Protein AF-A0A8T9CMQ3-F1 (afdb_monomer)

Organism: Escherichia coli (NCBI:txid562)

Nearest PDB structures (foldseek):
  9cpb-assembly1_5O  TM=1.279E-01  e=3.494E+00  Bos taurus
  9cpc-assembly1_3E  TM=1.367E-01  e=7.901E+00  Sus scrofa

Structure (mmCIF, N/CA/C/O backbone):
data_AF-A0A8T9CMQ3-F1
#
_entry.id   AF-A0A8T9CMQ3-F1
#
loop_
_atom_site.group_PDB
_atom_site.id
_atom_site.type_symbol
_atom_site.label_atom_id
_atom_site.label_alt_id
_atom_site.label_comp_id
_atom_site.label_asym_id
_atom_site.label_entity_id
_atom_site.label_seq_id
_atom_site.pdbx_PDB_ins_code
_atom_site.Cartn_x
_atom_site.Cartn_y
_atom_site.Cartn_z
_atom_site.occupancy
_atom_site.B_iso_or_equiv
_atom_site.auth_seq_id
_atom_site.auth_comp_id
_atom_site.auth_asym_id
_atom_site.auth_atom_id
_atom_site.pdbx_PDB_model_num
ATOM 1 N N . LEU A 1 1 ? -28.751 -26.573 7.734 1.00 45.16 1 LEU A N 1
ATOM 2 C CA . LEU A 1 1 ? -27.342 -26.148 7.646 1.00 45.16 1 LEU A CA 1
ATOM 3 C C . LEU A 1 1 ? -26.584 -27.188 8.441 1.00 45.16 1 LEU A C 1
ATOM 5 O O . LEU A 1 1 ? -26.917 -27.358 9.604 1.00 45.16 1 LEU A O 1
ATOM 9 N N . ASN A 1 2 ? -25.754 -28.003 7.790 1.00 47.06 2 ASN A N 1
ATOM 10 C CA . ASN A 1 2 ? -24.896 -28.927 8.529 1.00 47.06 2 ASN A CA 1
ATOM 11 C C . ASN A 1 2 ? -23.973 -28.067 9.397 1.00 47.06 2 ASN A C 1
ATOM 13 O O . ASN A 1 2 ? -23.442 -27.086 8.879 1.00 47.06 2 ASN A O 1
ATOM 17 N N . ASP A 1 3 ? -23.838 -28.394 10.682 1.00 59.16 3 ASP A N 1
ATOM 18 C CA . ASP A 1 3 ? -22.875 -27.752 11.578 1.00 59.16 3 ASP A CA 1
ATOM 19 C C . ASP A 1 3 ? -21.465 -28.068 11.065 1.00 59.16 3 ASP A C 1
ATOM 21 O O . ASP A 1 3 ? -20.862 -29.084 11.411 1.00 59.16 3 ASP A O 1
ATOM 25 N N . GLU A 1 4 ? -20.965 -27.239 10.151 1.00 68.62 4 GLU A N 1
ATOM 26 C CA . GLU A 1 4 ? -19.575 -27.278 9.723 1.00 68.62 4 GLU A CA 1
ATOM 27 C C . GLU A 1 4 ? -18.721 -26.805 10.899 1.00 68.62 4 GLU A C 1
ATOM 29 O O . GLU A 1 4 ? -18.626 -25.616 11.198 1.00 68.62 4 GLU A O 1
ATOM 34 N N . VAL A 1 5 ? -18.136 -27.767 11.610 1.00 78.12 5 VAL A N 1
ATOM 35 C CA . VAL A 1 5 ? -17.186 -27.507 12.689 1.00 78.12 5 VAL A CA 1
ATOM 36 C C . VAL A 1 5 ? -15.824 -27.214 12.065 1.00 78.12 5 VAL A C 1
ATOM 38 O O . VAL A 1 5 ? -15.267 -28.045 11.345 1.00 78.12 5 VAL A O 1
ATOM 41 N N . LEU A 1 6 ? -15.290 -26.021 12.330 1.00 77.12 6 LEU A N 1
ATOM 42 C CA . LEU A 1 6 ? -13.923 -25.650 11.979 1.00 77.12 6 LEU A CA 1
ATOM 43 C C . LEU A 1 6 ? -12.995 -25.990 13.150 1.00 77.12 6 LEU A C 1
ATOM 45 O O . LEU A 1 6 ? -12.967 -25.277 14.151 1.00 77.12 6 LEU A O 1
ATOM 49 N N . ASP A 1 7 ? -12.197 -27.044 12.996 1.00 81.38 7 ASP A N 1
ATOM 50 C CA . ASP A 1 7 ? -11.158 -27.391 13.965 1.00 81.38 7 ASP A CA 1
ATOM 51 C C . ASP A 1 7 ? -9.878 -26.591 13.690 1.00 81.38 7 ASP A C 1
ATOM 53 O O . ASP A 1 7 ? -9.191 -26.795 12.683 1.00 81.38 7 ASP A O 1
ATOM 57 N N . VAL A 1 8 ? -9.535 -25.682 14.606 1.00 78.94 8 VAL A N 1
ATOM 58 C CA . VAL A 1 8 ? -8.307 -24.876 14.542 1.00 78.94 8 VAL A CA 1
ATOM 59 C C . VAL A 1 8 ? -7.288 -25.408 15.544 1.00 78.94 8 VAL A C 1
ATOM 61 O O . VAL A 1 8 ? -7.521 -25.406 16.750 1.00 78.94 8 VAL A O 1
ATOM 64 N N . TRP A 1 9 ? -6.124 -25.823 15.045 1.00 82.31 9 TRP A N 1
ATOM 65 C CA . TRP A 1 9 ? -5.004 -26.280 15.868 1.00 82.31 9 TRP A CA 1
ATOM 66 C C . TRP A 1 9 ? -3.967 -25.166 16.001 1.00 82.31 9 TRP A C 1
ATOM 68 O O . TRP A 1 9 ? -3.427 -24.694 14.999 1.00 82.31 9 TRP A O 1
ATOM 78 N N . LEU A 1 10 ? -3.667 -24.767 17.237 1.00 80.81 10 LEU A N 1
ATOM 79 C CA . LEU A 1 10 ? -2.631 -23.784 17.553 1.00 80.81 10 LEU A CA 1
ATOM 80 C C . LEU A 1 10 ? -1.417 -24.497 18.150 1.00 80.81 10 LEU A C 1
ATOM 82 O O . LEU A 1 10 ? -1.551 -25.328 19.046 1.00 80.81 10 LEU A O 1
ATOM 86 N N . THR A 1 11 ? -0.224 -24.180 17.650 1.00 81.62 11 THR A N 1
ATOM 87 C CA . THR A 1 11 ? 1.033 -24.797 18.094 1.00 81.62 11 THR A CA 1
ATOM 88 C C . THR A 1 11 ? 2.124 -23.748 18.236 1.00 81.62 11 THR A C 1
ATOM 90 O O . THR A 1 11 ? 2.231 -22.860 17.390 1.00 81.62 11 THR A O 1
ATOM 93 N N . GLU A 1 12 ? 2.982 -23.890 19.242 1.00 84.94 12 GLU A N 1
ATOM 94 C CA . GLU A 1 12 ? 4.173 -23.055 19.403 1.00 84.94 12 GLU A CA 1
ATOM 95 C C . GLU A 1 12 ? 5.380 -23.712 18.724 1.00 84.94 12 GLU A C 1
ATOM 97 O O . GLU A 1 12 ? 5.586 -24.920 18.828 1.00 84.94 12 GLU A O 1
ATOM 102 N N . SER A 1 13 ? 6.178 -22.921 18.003 1.00 75.94 13 SER A N 1
ATOM 103 C CA . SER A 1 13 ? 7.376 -23.413 17.310 1.00 75.94 13 SER A CA 1
ATOM 104 C C . SER A 1 13 ? 8.572 -23.628 18.239 1.00 75.94 13 SER A C 1
ATOM 106 O O . SER A 1 13 ? 9.518 -24.319 17.864 1.00 75.94 13 SER A O 1
ATOM 108 N N . GLU A 1 14 ? 8.557 -23.016 19.424 1.00 77.88 14 GLU A N 1
ATOM 109 C CA . GLU A 1 14 ? 9.655 -23.082 20.388 1.00 77.88 14 GLU A CA 1
ATOM 110 C C . GLU A 1 14 ? 9.500 -24.290 21.334 1.00 77.88 14 GLU A C 1
ATOM 112 O O . GLU A 1 14 ? 8.412 -24.522 21.874 1.00 77.88 14 GLU A O 1
ATOM 117 N N . PRO A 1 15 ? 10.571 -25.074 21.571 1.00 73.06 15 PRO A N 1
ATOM 118 C CA . PRO A 1 15 ? 10.530 -26.190 22.509 1.00 73.06 15 PRO A CA 1
ATOM 119 C C . PRO A 1 15 ? 10.224 -25.717 23.936 1.00 73.06 15 PRO A C 1
ATOM 121 O O . PRO A 1 15 ? 10.911 -24.849 24.466 1.00 73.06 15 PRO A O 1
ATOM 124 N N . GLY A 1 16 ? 9.247 -26.351 24.589 1.00 74.00 16 GLY A N 1
ATOM 125 C CA . GLY A 1 16 ? 8.946 -26.124 26.008 1.00 74.00 16 GLY A CA 1
ATOM 126 C C . GLY A 1 16 ? 7.804 -25.151 26.298 1.00 74.00 16 GLY A C 1
ATOM 127 O O . GLY A 1 16 ? 7.464 -25.002 27.466 1.00 74.00 16 GLY A O 1
ATOM 128 N N . GLY A 1 17 ? 7.181 -24.561 25.274 1.00 74.38 17 GLY A N 1
ATOM 129 C CA . GLY A 1 17 ? 6.038 -23.668 25.443 1.00 74.38 17 GLY A CA 1
ATOM 130 C C . GLY A 1 17 ? 6.454 -22.330 26.057 1.00 74.38 17 GLY A C 1
ATOM 131 O O . GLY A 1 17 ? 6.601 -22.195 27.268 1.00 74.38 17 GLY A O 1
ATOM 132 N N . CYS A 1 18 ? 6.622 -21.308 25.227 1.00 82.44 18 CYS A N 1
ATOM 133 C CA . CYS A 1 18 ? 6.914 -19.946 25.667 1.00 82.44 18 CYS A CA 1
ATOM 134 C C . CYS A 1 18 ? 5.686 -19.240 26.274 1.00 82.44 18 CYS A C 1
ATOM 136 O O . CYS A 1 18 ? 5.788 -18.078 26.669 1.00 82.44 18 CYS A O 1
ATOM 138 N N . GLY A 1 19 ? 4.529 -19.914 26.330 1.00 87.19 19 GLY A N 1
ATOM 139 C CA . GLY A 1 19 ? 3.277 -19.368 26.856 1.00 87.19 19 GLY A CA 1
ATOM 140 C C . GLY A 1 19 ? 2.628 -18.358 25.909 1.00 87.19 19 GLY A C 1
ATOM 141 O O . GLY A 1 19 ? 1.846 -17.514 26.345 1.00 87.19 19 GLY A O 1
ATOM 142 N N . ILE A 1 20 ? 2.961 -18.415 24.617 1.00 88.56 20 ILE A N 1
ATOM 143 C CA . ILE A 1 20 ? 2.410 -17.524 23.591 1.00 88.56 20 ILE A CA 1
ATOM 144 C C . ILE A 1 20 ? 0.918 -17.802 23.411 1.00 88.56 20 ILE A C 1
ATOM 146 O O . ILE A 1 20 ? 0.138 -16.857 23.333 1.00 88.56 20 ILE A O 1
ATOM 150 N N . ILE A 1 21 ? 0.516 -19.076 23.391 1.00 88.75 21 ILE A N 1
ATOM 151 C CA . ILE A 1 21 ? -0.890 -19.475 23.265 1.00 88.75 21 ILE A CA 1
ATOM 152 C C . ILE A 1 21 ? -1.682 -19.017 24.491 1.00 88.75 21 ILE A C 1
ATOM 154 O O . ILE A 1 21 ? -2.722 -18.391 24.329 1.00 88.75 21 ILE A O 1
ATOM 158 N N . THR A 1 22 ? -1.169 -19.237 25.706 1.00 88.50 22 THR A N 1
ATOM 159 C CA . THR A 1 22 ? -1.827 -18.770 26.941 1.00 88.50 22 THR A CA 1
ATOM 160 C C . THR A 1 22 ? -1.978 -17.252 26.952 1.00 88.50 22 THR A C 1
ATOM 162 O O . THR A 1 22 ? -3.036 -16.724 27.269 1.00 88.50 22 THR A O 1
ATOM 165 N N . ARG A 1 23 ? -0.947 -16.519 26.521 1.00 89.69 23 ARG A N 1
ATOM 166 C CA . ARG A 1 23 ? -1.037 -15.061 26.415 1.00 89.69 23 ARG A CA 1
ATOM 167 C C . ARG A 1 23 ? -2.035 -14.613 25.345 1.00 89.69 23 ARG A C 1
ATOM 169 O O . ARG A 1 23 ? -2.689 -13.592 25.522 1.00 89.69 23 ARG A O 1
ATOM 176 N N . MET A 1 24 ? -2.135 -15.338 24.232 1.00 89.31 24 MET A N 1
ATOM 177 C CA . MET A 1 24 ? -3.144 -15.0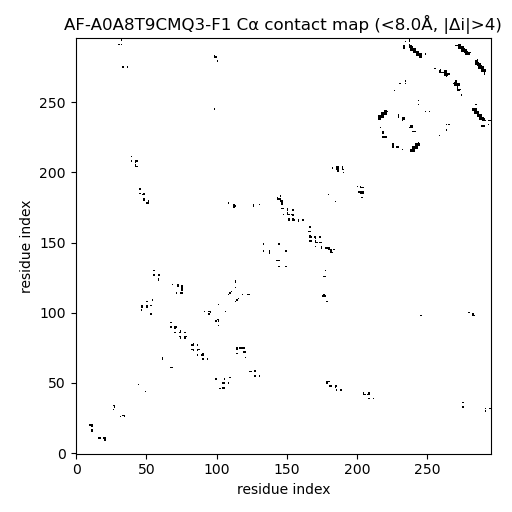80 23.203 1.00 89.31 24 MET A CA 1
ATOM 178 C C . MET A 1 24 ? -4.556 -15.306 23.753 1.00 89.31 24 MET A C 1
ATOM 180 O O . MET A 1 24 ? -5.428 -14.481 23.500 1.00 89.31 24 MET A O 1
ATOM 184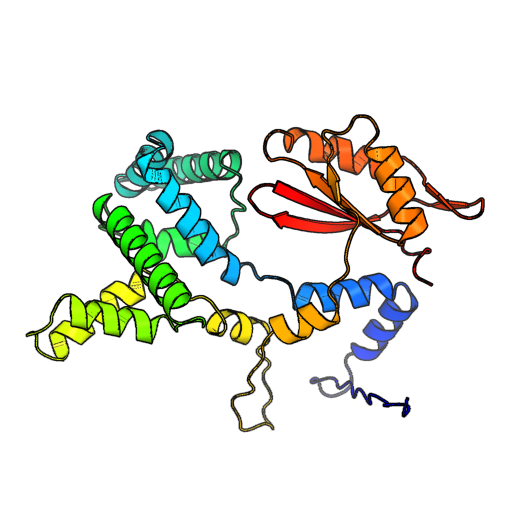 N N . GLU A 1 25 ? -4.766 -16.380 24.513 1.00 90.25 25 GLU A N 1
ATOM 185 C CA . GLU A 1 25 ? -6.025 -16.683 25.200 1.00 90.25 25 GLU A CA 1
ATOM 186 C C . GLU A 1 25 ? -6.413 -15.559 26.171 1.00 90.25 25 GLU A C 1
ATOM 188 O O . GLU A 1 25 ? -7.526 -15.042 26.084 1.00 90.25 25 GLU A O 1
ATOM 193 N N . ASP A 1 26 ? -5.481 -15.099 27.012 1.00 92.62 26 ASP A N 1
ATOM 194 C CA . ASP A 1 26 ? -5.717 -13.982 27.935 1.00 92.62 26 ASP A CA 1
ATOM 195 C C . ASP A 1 26 ? -6.139 -12.703 27.194 1.00 92.62 26 ASP A C 1
ATOM 197 O O . ASP A 1 26 ? -7.091 -12.031 27.591 1.00 92.62 26 ASP A O 1
ATOM 201 N N . VAL A 1 27 ? -5.447 -12.363 26.099 1.00 90.94 27 VAL A N 1
ATOM 202 C CA . VAL A 1 27 ? -5.764 -11.175 25.288 1.00 90.94 27 VAL A CA 1
ATOM 203 C C . VAL A 1 27 ? -7.121 -11.329 24.599 1.00 90.94 27 VAL A C 1
ATOM 205 O O . VAL A 1 27 ? -7.894 -10.374 24.556 1.00 90.94 27 VAL A O 1
ATOM 208 N N . PHE A 1 28 ? -7.441 -12.523 24.098 1.00 89.81 28 PHE A N 1
ATOM 209 C CA . PHE A 1 28 ? -8.726 -12.795 23.461 1.00 89.81 28 PHE A CA 1
ATOM 210 C C . PHE A 1 28 ? -9.889 -12.718 24.453 1.00 89.81 28 PHE A C 1
ATOM 212 O O . PHE A 1 28 ? -10.931 -12.161 24.123 1.00 89.81 28 PHE A O 1
ATOM 219 N N . HIS A 1 29 ? -9.717 -13.222 25.677 1.00 89.69 29 HIS A N 1
ATOM 220 C CA . HIS A 1 29 ? -10.735 -13.105 26.720 1.00 89.69 29 HIS A CA 1
ATOM 221 C C . HIS A 1 29 ? -10.942 -11.668 27.203 1.00 89.69 29 HIS A C 1
ATOM 223 O O . HIS A 1 29 ? -12.056 -11.316 27.586 1.00 89.69 29 HIS A O 1
ATOM 229 N N . GLN A 1 30 ? -9.892 -10.844 27.195 1.00 90.25 30 GLN A N 1
ATOM 230 C CA . GLN A 1 30 ? -9.987 -9.433 27.571 1.00 90.25 30 GLN A CA 1
ATOM 231 C C . GLN A 1 30 ? -10.684 -8.589 26.498 1.00 90.25 30 GLN A C 1
ATOM 233 O O . GLN A 1 30 ? -11.491 -7.728 26.837 1.00 90.25 30 GLN A O 1
ATOM 238 N N . ASP A 1 31 ? -10.359 -8.811 25.222 1.00 87.75 31 ASP A N 1
ATOM 239 C CA . ASP A 1 31 ? -10.865 -8.013 24.102 1.00 87.75 31 ASP A CA 1
ATOM 240 C C . ASP A 1 31 ? -10.859 -8.820 22.789 1.00 87.75 31 ASP A C 1
ATOM 242 O O . ASP A 1 31 ? -9.934 -8.706 21.969 1.00 87.75 31 ASP A O 1
ATOM 246 N N . PRO A 1 32 ? -11.894 -9.645 22.554 1.00 86.19 32 PRO A N 1
ATOM 247 C CA . PRO A 1 32 ? -11.952 -10.501 21.373 1.00 86.19 32 PRO A CA 1
ATOM 248 C C . PRO A 1 32 ? -12.059 -9.677 20.085 1.00 86.19 32 PRO A C 1
ATOM 250 O O . PRO A 1 32 ? -11.493 -10.056 19.059 1.00 86.19 32 PRO A O 1
ATOM 253 N N . VAL A 1 33 ? -12.725 -8.518 20.139 1.00 84.12 33 VAL A N 1
ATOM 254 C CA . VAL A 1 33 ? -12.904 -7.613 18.996 1.00 84.12 33 VAL A CA 1
ATOM 255 C C . VAL A 1 33 ? -11.556 -7.101 18.498 1.00 84.12 33 VAL A C 1
ATOM 257 O O . VAL A 1 33 ? -11.299 -7.132 17.297 1.00 84.12 33 VAL A O 1
ATOM 260 N N . SER A 1 34 ? -10.658 -6.689 19.396 1.00 84.75 34 SER A N 1
ATOM 261 C CA . SER A 1 34 ? -9.316 -6.230 19.018 1.00 84.75 34 SER A CA 1
ATOM 262 C C . SER A 1 34 ? -8.490 -7.332 18.348 1.00 84.75 34 SER A C 1
ATOM 264 O O . SER A 1 34 ? -7.860 -7.097 17.313 1.00 84.75 34 SER A O 1
ATOM 266 N N . VAL A 1 35 ? -8.552 -8.564 18.868 1.00 86.81 35 VAL A N 1
ATOM 267 C CA . VAL A 1 35 ? -7.869 -9.716 18.257 1.00 86.81 35 VAL A CA 1
ATOM 268 C C . VAL A 1 35 ? -8.431 -10.020 16.866 1.00 86.81 35 VAL A C 1
ATOM 270 O O . VAL A 1 35 ? -7.665 -10.196 15.917 1.00 86.81 35 VAL A O 1
ATOM 273 N N . LEU A 1 36 ? -9.755 -10.037 16.708 1.00 85.06 36 LEU A N 1
ATOM 274 C CA . LEU A 1 36 ? -10.397 -10.246 15.408 1.00 85.06 36 LEU A CA 1
ATOM 275 C C . LEU A 1 36 ? -10.047 -9.124 14.425 1.00 85.06 36 LEU A C 1
ATOM 277 O O . LEU A 1 36 ? -9.667 -9.400 13.289 1.00 85.06 36 LEU A O 1
ATOM 281 N N . ASN A 1 37 ? -10.067 -7.869 14.872 1.00 83.19 37 ASN A N 1
ATOM 282 C CA . ASN A 1 37 ? -9.645 -6.718 14.079 1.00 83.19 37 ASN A CA 1
ATOM 283 C C . ASN A 1 37 ? -8.178 -6.823 13.628 1.00 83.19 37 ASN A C 1
ATOM 285 O O . ASN A 1 37 ? -7.839 -6.400 12.521 1.00 83.19 37 ASN A O 1
ATOM 289 N N . LEU A 1 38 ? -7.295 -7.402 14.444 1.00 86.12 38 LEU A N 1
ATOM 290 C CA . LEU A 1 38 ? -5.906 -7.658 14.060 1.00 86.12 38 LEU A CA 1
ATOM 291 C C . LEU A 1 38 ? -5.806 -8.717 12.950 1.00 86.12 38 LEU A C 1
ATOM 293 O O . LEU A 1 38 ? -5.082 -8.518 11.967 1.00 86.12 38 LEU A O 1
ATOM 297 N N . PHE A 1 39 ? -6.555 -9.818 13.066 1.00 83.62 39 PHE A N 1
ATOM 298 C CA . PHE A 1 39 ? -6.643 -10.818 11.997 1.00 83.62 39 PHE A CA 1
ATOM 299 C C . PHE A 1 39 ? -7.171 -10.197 10.705 1.00 83.62 39 PHE A C 1
ATOM 301 O O . PHE A 1 39 ? -6.582 -10.376 9.642 1.00 83.62 39 PHE A O 1
ATOM 308 N N . MET A 1 40 ? -8.214 -9.382 10.813 1.00 83.81 40 MET A N 1
ATOM 309 C CA . MET A 1 40 ? -8.812 -8.660 9.699 1.00 83.81 40 MET A CA 1
ATOM 310 C C . MET A 1 40 ? -7.832 -7.773 8.945 1.00 83.81 40 MET A C 1
ATOM 312 O O . MET A 1 40 ? -7.719 -7.855 7.720 1.00 83.81 40 MET A O 1
ATOM 316 N N . ARG A 1 41 ? -7.055 -6.974 9.675 1.00 81.19 41 ARG A N 1
ATOM 317 C CA . ARG A 1 41 ? -6.008 -6.124 9.092 1.00 81.19 41 ARG A CA 1
ATOM 318 C C . ARG A 1 41 ? -4.922 -6.909 8.389 1.00 81.19 41 ARG A C 1
ATOM 320 O O . ARG A 1 41 ? -4.354 -6.416 7.422 1.00 81.19 41 ARG A O 1
ATOM 327 N N . SER A 1 42 ? -4.645 -8.128 8.840 1.00 82.94 42 SER A N 1
ATOM 328 C CA . SER A 1 42 ? -3.638 -8.982 8.206 1.00 82.94 42 SER A CA 1
ATOM 329 C C . SER A 1 42 ? -4.021 -9.360 6.765 1.00 82.94 42 SER A C 1
ATOM 331 O O . SER A 1 42 ? -3.150 -9.722 5.975 1.00 82.94 42 SER A O 1
ATOM 333 N N . PHE A 1 43 ? -5.302 -9.226 6.398 1.00 85.19 43 PHE A N 1
ATOM 334 C CA . PHE A 1 43 ? -5.813 -9.423 5.036 1.00 85.19 43 PHE A CA 1
ATOM 335 C C . PHE A 1 43 ? -6.099 -8.114 4.281 1.00 85.19 43 PHE A C 1
ATOM 337 O O . PHE A 1 43 ? -6.500 -8.153 3.109 1.00 85.19 43 PHE A O 1
ATOM 344 N N . ALA A 1 44 ? -5.885 -6.960 4.917 1.00 82.19 44 ALA A N 1
ATOM 345 C CA . ALA A 1 44 ? -6.024 -5.656 4.282 1.00 82.19 44 ALA A CA 1
ATOM 346 C C . ALA A 1 44 ? -4.923 -5.416 3.233 1.00 82.19 44 ALA A C 1
ATOM 348 O O . ALA A 1 44 ? -3.978 -6.196 3.084 1.00 82.19 44 ALA A O 1
ATOM 349 N N . VAL A 1 45 ? -5.073 -4.338 2.461 1.00 85.19 45 VAL A N 1
ATOM 350 C CA . VAL A 1 45 ? -4.080 -3.935 1.459 1.00 85.19 45 VAL A CA 1
ATOM 351 C C . VAL A 1 45 ? -2.773 -3.585 2.168 1.00 85.19 45 VAL A C 1
ATOM 353 O O . VAL A 1 45 ? -2.748 -2.731 3.048 1.00 85.19 45 VAL A O 1
ATOM 356 N N . SER A 1 46 ? -1.676 -4.230 1.779 1.00 85.19 46 SER A N 1
ATOM 357 C CA . SER A 1 46 ? -0.366 -3.946 2.365 1.00 85.19 46 SER A CA 1
ATOM 358 C C . SER A 1 46 ? 0.289 -2.691 1.778 1.00 85.19 46 SER A C 1
ATOM 360 O O . SER A 1 46 ? 0.038 -2.306 0.632 1.00 85.19 46 SER A O 1
ATOM 362 N N . ASP A 1 47 ? 1.243 -2.117 2.519 1.00 84.44 47 ASP A N 1
ATOM 363 C CA . ASP A 1 47 ? 2.093 -1.018 2.039 1.00 84.44 47 ASP A CA 1
ATOM 364 C C . ASP A 1 47 ? 2.735 -1.320 0.680 1.00 84.44 47 ASP A C 1
ATOM 366 O O . ASP A 1 47 ? 2.850 -0.428 -0.157 1.00 84.44 47 ASP A O 1
ATOM 370 N N . TYR A 1 48 ? 3.155 -2.569 0.446 1.00 88.69 48 TYR A N 1
ATOM 371 C CA . TYR A 1 48 ? 3.801 -2.978 -0.801 1.00 88.69 48 TYR A CA 1
ATOM 372 C C . TYR A 1 48 ? 2.847 -2.993 -1.993 1.00 88.69 48 TYR A C 1
ATOM 374 O O . TYR A 1 48 ? 3.279 -2.713 -3.111 1.00 88.69 48 TYR A O 1
ATOM 382 N N . GLU A 1 49 ? 1.569 -3.298 -1.776 1.00 88.75 49 GLU A N 1
ATOM 383 C CA . GLU A 1 49 ? 0.554 -3.241 -2.830 1.00 88.75 49 GLU A CA 1
ATOM 384 C C . GLU A 1 49 ? 0.264 -1.797 -3.238 1.00 88.75 49 GLU A C 1
ATOM 386 O O . GLU A 1 49 ? 0.147 -1.509 -4.428 1.00 88.75 49 GLU A O 1
ATOM 391 N N . GLN A 1 50 ? 0.270 -0.872 -2.273 1.00 87.12 50 GLN A N 1
ATOM 392 C CA . GLN A 1 50 ? 0.030 0.549 -2.533 1.00 87.12 50 GLN A CA 1
ATOM 393 C C . GLN A 1 50 ? 1.173 1.252 -3.267 1.00 87.12 50 GLN A C 1
ATOM 395 O O . GLN A 1 50 ? 0.982 2.350 -3.788 1.00 87.12 50 GLN A O 1
ATOM 400 N N . ILE A 1 51 ? 2.369 0.662 -3.343 1.00 91.38 51 ILE A N 1
ATOM 401 C CA . ILE A 1 51 ? 3.507 1.290 -4.032 1.00 91.38 51 ILE A CA 1
ATOM 402 C C . ILE A 1 51 ? 3.212 1.511 -5.519 1.00 91.38 51 ILE A C 1
ATOM 404 O O . ILE A 1 51 ? 3.523 2.590 -6.017 1.00 91.38 51 ILE A O 1
ATOM 408 N N . ASP A 1 52 ? 2.617 0.539 -6.224 1.00 90.94 52 ASP A N 1
ATOM 409 C CA . ASP A 1 52 ? 2.288 0.703 -7.653 1.00 90.94 52 ASP A CA 1
ATOM 410 C C . ASP A 1 52 ? 1.310 1.861 -7.861 1.00 90.94 52 ASP A C 1
ATOM 412 O O . ASP A 1 52 ? 1.569 2.747 -8.676 1.00 90.94 52 ASP A O 1
ATOM 416 N N . TYR A 1 53 ? 0.236 1.893 -7.065 1.00 89.00 53 TYR A N 1
ATOM 417 C CA . TYR A 1 53 ? -0.762 2.957 -7.105 1.00 89.00 53 TYR A CA 1
ATOM 418 C C . TYR A 1 53 ? -0.134 4.333 -6.839 1.00 89.00 53 TYR A C 1
ATOM 420 O O . TYR A 1 53 ? -0.283 5.244 -7.650 1.00 89.00 53 TYR A O 1
ATOM 428 N N . ASN A 1 54 ? 0.652 4.469 -5.767 1.00 90.44 54 ASN A N 1
ATOM 429 C CA . ASN A 1 54 ? 1.307 5.731 -5.417 1.00 90.44 54 ASN A CA 1
ATOM 430 C C . ASN A 1 54 ? 2.309 6.189 -6.490 1.00 90.44 54 ASN A C 1
ATOM 432 O O . ASN A 1 54 ? 2.392 7.380 -6.792 1.00 90.44 54 ASN A O 1
ATOM 436 N N . LEU A 1 55 ? 3.081 5.265 -7.077 1.00 93.31 55 LEU A N 1
ATOM 437 C CA . LEU A 1 55 ? 3.996 5.584 -8.177 1.00 93.31 55 LEU A CA 1
ATOM 438 C C . LEU A 1 55 ? 3.224 6.051 -9.408 1.00 93.31 55 LEU A C 1
ATOM 440 O O . LEU A 1 55 ? 3.599 7.055 -10.011 1.00 93.31 55 LEU A O 1
ATOM 444 N N . PHE A 1 56 ? 2.152 5.347 -9.765 1.00 93.81 56 PHE A N 1
ATOM 445 C CA . PHE A 1 56 ? 1.300 5.702 -10.889 1.00 93.81 56 PHE A CA 1
ATOM 446 C C . PHE A 1 56 ? 0.656 7.078 -10.702 1.00 93.81 56 PHE A C 1
ATOM 448 O O . PHE A 1 56 ? 0.749 7.921 -11.593 1.00 93.81 56 PHE A O 1
ATOM 455 N N . GLU A 1 57 ? 0.061 7.339 -9.538 1.00 91.56 57 GLU A N 1
ATOM 456 C CA . GLU A 1 57 ? -0.571 8.617 -9.206 1.00 91.56 57 GLU A CA 1
ATOM 457 C C . GLU A 1 57 ? 0.448 9.767 -9.226 1.00 91.56 57 GLU A C 1
ATOM 459 O O . GLU A 1 57 ? 0.204 10.805 -9.844 1.00 91.56 57 GLU A O 1
ATOM 464 N N . MET A 1 58 ? 1.621 9.577 -8.610 1.00 93.88 58 MET A N 1
ATOM 465 C CA . MET A 1 58 ? 2.696 10.572 -8.610 1.00 93.88 58 MET A CA 1
ATOM 466 C C . MET A 1 58 ? 3.179 10.872 -10.033 1.00 93.88 58 MET A C 1
ATOM 468 O O . MET A 1 58 ? 3.267 12.039 -10.413 1.00 93.88 58 MET A O 1
ATOM 472 N N . LEU A 1 59 ? 3.476 9.837 -10.828 1.00 95.12 59 LEU A N 1
ATOM 473 C CA . LEU A 1 59 ? 3.956 9.996 -12.202 1.00 95.12 59 LEU A CA 1
ATOM 474 C C . LEU A 1 59 ? 2.894 10.639 -13.104 1.00 95.12 59 LEU A C 1
ATOM 476 O O . LEU A 1 59 ? 3.229 11.509 -13.902 1.00 95.12 59 LEU A O 1
ATOM 480 N N . SER A 1 60 ? 1.620 10.279 -12.941 1.00 94.00 60 SER A N 1
ATOM 481 C CA . SER A 1 60 ? 0.507 10.853 -13.714 1.00 94.00 60 SER A CA 1
ATOM 482 C C . SER A 1 60 ? 0.311 12.344 -13.440 1.00 94.00 60 SER A C 1
ATOM 484 O O .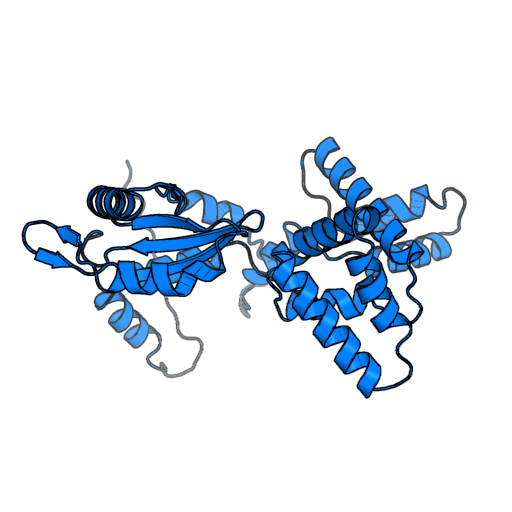 SER A 1 60 ? -0.084 13.094 -14.327 1.00 94.00 60 SER A O 1
ATOM 486 N N . ARG A 1 61 ? 0.625 12.804 -12.222 1.00 91.81 61 ARG A N 1
ATOM 487 C CA . ARG A 1 61 ? 0.560 14.225 -11.849 1.00 91.81 61 ARG A CA 1
ATOM 488 C C . ARG A 1 61 ? 1.763 15.037 -12.312 1.00 91.81 61 ARG A C 1
ATOM 490 O O . ARG A 1 61 ? 1.680 16.269 -12.303 1.00 91.81 61 ARG A O 1
ATOM 497 N N . LEU A 1 62 ? 2.863 14.394 -12.721 1.00 92.44 62 LEU A N 1
ATOM 498 C CA . LEU A 1 62 ? 4.073 15.112 -13.123 1.00 92.44 62 LEU A CA 1
ATOM 499 C C . LEU A 1 62 ? 3.801 16.070 -14.273 1.00 92.44 62 LEU A C 1
ATOM 501 O O . LEU A 1 62 ? 4.237 17.210 -14.192 1.00 92.44 62 LEU A O 1
ATOM 505 N N . SER A 1 63 ? 3.044 15.673 -15.300 1.00 87.12 63 SER A N 1
ATOM 506 C CA . SER A 1 63 ? 2.772 16.536 -16.461 1.00 87.12 63 SER A CA 1
ATOM 507 C C . SER A 1 63 ? 2.046 17.837 -16.105 1.00 87.12 63 SER A C 1
ATOM 509 O O . SER A 1 63 ? 2.200 18.828 -16.810 1.00 87.12 63 SER A O 1
ATOM 511 N N . SER A 1 64 ? 1.284 17.847 -15.010 1.00 89.25 64 SER A N 1
ATOM 512 C CA . SER A 1 64 ? 0.504 18.998 -14.540 1.00 89.25 64 SER A CA 1
ATOM 513 C C . SER A 1 64 ? 1.137 19.761 -13.370 1.00 89.25 64 SER A C 1
ATOM 515 O O . SER A 1 64 ? 0.593 20.780 -12.957 1.00 89.25 64 SER A O 1
ATOM 517 N N . SER A 1 65 ? 2.251 19.285 -12.804 1.00 92.69 65 SER A N 1
ATOM 518 C CA . SER A 1 65 ? 2.862 19.867 -11.600 1.00 92.69 65 SER A CA 1
ATOM 519 C C . SER A 1 65 ? 4.327 20.224 -11.839 1.00 92.69 65 SER A C 1
ATOM 521 O O . SER A 1 65 ? 5.214 19.383 -11.687 1.00 92.69 65 SER A O 1
ATOM 523 N N . SER A 1 66 ? 4.590 21.492 -12.175 1.00 93.31 66 SER A N 1
ATOM 524 C CA . SER A 1 66 ? 5.960 22.014 -12.299 1.00 93.31 66 SER A CA 1
ATOM 525 C C . SER A 1 66 ? 6.734 21.878 -10.987 1.00 93.31 66 SER A C 1
ATOM 527 O O . SER A 1 66 ? 7.881 21.448 -10.999 1.00 93.31 66 SER A O 1
ATOM 529 N N . GLU A 1 67 ? 6.078 22.130 -9.853 1.00 95.06 67 GLU A N 1
ATOM 530 C CA . GLU A 1 67 ? 6.669 22.001 -8.517 1.00 95.06 67 GLU A CA 1
ATOM 531 C C . GLU A 1 67 ? 7.191 20.577 -8.249 1.00 95.06 67 GLU A C 1
ATOM 533 O O . GLU A 1 67 ? 8.308 20.392 -7.766 1.00 95.06 67 GLU A O 1
ATOM 538 N N . LEU A 1 68 ? 6.423 19.544 -8.620 1.00 94.50 68 LEU A N 1
ATOM 539 C CA . LEU A 1 68 ? 6.852 18.156 -8.443 1.00 94.50 68 LEU A CA 1
ATOM 540 C C . LEU A 1 68 ? 7.997 17.784 -9.396 1.00 94.50 68 LEU A C 1
ATOM 542 O O . LEU A 1 68 ? 8.936 17.097 -8.986 1.00 94.50 68 LEU A O 1
ATOM 546 N N . GLN A 1 69 ? 7.958 18.264 -10.644 1.00 95.25 69 GLN A N 1
ATOM 547 C CA . GLN A 1 69 ? 9.060 18.082 -11.595 1.00 95.25 69 GLN A CA 1
ATOM 548 C C . GLN A 1 69 ? 10.358 18.720 -11.076 1.00 95.25 69 GLN A C 1
ATOM 550 O O . GLN A 1 69 ? 11.419 18.090 -11.110 1.00 95.25 69 GLN A O 1
ATOM 555 N N . GLU A 1 70 ? 10.278 19.949 -10.565 1.00 95.38 70 GLU A N 1
ATOM 556 C CA . GLU A 1 70 ? 11.401 20.674 -9.971 1.00 95.38 70 GLU A CA 1
ATOM 557 C C . GLU A 1 70 ? 11.958 19.937 -8.750 1.00 95.38 70 GLU A C 1
ATOM 559 O O . GLU A 1 70 ? 13.171 19.744 -8.658 1.00 95.38 70 GLU A O 1
ATOM 564 N N . ALA A 1 71 ? 11.095 19.430 -7.864 1.00 96.19 71 ALA A N 1
ATOM 565 C CA . ALA A 1 71 ? 11.513 18.673 -6.687 1.00 96.19 71 ALA A CA 1
ATOM 566 C C . ALA A 1 71 ? 12.270 17.378 -7.047 1.00 96.19 71 ALA A C 1
ATOM 568 O O . ALA A 1 71 ? 13.306 17.077 -6.443 1.00 96.19 71 ALA A O 1
ATOM 569 N N . LEU A 1 72 ? 11.807 16.621 -8.052 1.00 95.94 72 LEU A N 1
ATOM 570 C CA . LEU A 1 72 ? 12.527 15.434 -8.535 1.00 95.94 72 LEU A CA 1
ATOM 571 C C . LEU A 1 72 ? 13.866 15.812 -9.184 1.00 95.94 72 LEU A C 1
ATOM 573 O O . LEU A 1 72 ? 14.890 15.170 -8.925 1.00 95.94 72 LEU A O 1
ATOM 577 N N . ASN A 1 73 ? 13.884 16.868 -9.999 1.00 95.12 73 ASN A N 1
ATOM 578 C CA . ASN A 1 73 ? 15.099 17.339 -10.662 1.00 95.12 73 ASN A CA 1
ATOM 579 C C . ASN A 1 73 ? 16.139 17.864 -9.665 1.00 95.12 73 ASN A C 1
ATOM 581 O O . ASN A 1 73 ? 17.323 17.569 -9.825 1.00 95.12 73 ASN A O 1
ATOM 585 N N . ALA A 1 74 ? 15.716 18.535 -8.593 1.00 95.62 74 ALA A N 1
ATOM 586 C CA . ALA A 1 74 ? 16.602 18.982 -7.522 1.00 95.62 74 ALA A CA 1
ATOM 587 C C . ALA A 1 74 ? 17.346 17.808 -6.863 1.00 95.62 74 ALA A C 1
ATOM 589 O O . ALA A 1 74 ? 18.531 17.920 -6.553 1.00 95.62 74 ALA A O 1
ATOM 590 N N . ILE A 1 75 ? 16.693 16.650 -6.698 1.00 95.69 75 ILE A N 1
ATOM 591 C CA . ILE A 1 75 ? 17.356 15.444 -6.175 1.00 95.69 75 ILE A CA 1
ATOM 592 C C . ILE A 1 75 ? 18.344 14.869 -7.194 1.00 95.69 75 ILE A C 1
ATOM 594 O O . ILE A 1 75 ? 19.439 14.456 -6.808 1.00 95.69 75 ILE A O 1
ATOM 598 N N . ARG A 1 76 ? 17.981 14.842 -8.482 1.00 94.69 76 ARG A N 1
ATOM 599 C CA . ARG A 1 76 ? 18.842 14.331 -9.566 1.00 94.69 76 ARG A CA 1
ATOM 600 C C . ARG A 1 76 ? 20.103 15.167 -9.763 1.00 94.69 76 ARG A C 1
ATOM 602 O O . ARG A 1 76 ? 21.152 14.612 -10.073 1.00 94.69 76 ARG A O 1
ATOM 609 N N . GLN A 1 77 ? 19.992 16.480 -9.587 1.00 94.00 77 GLN A N 1
ATOM 610 C CA .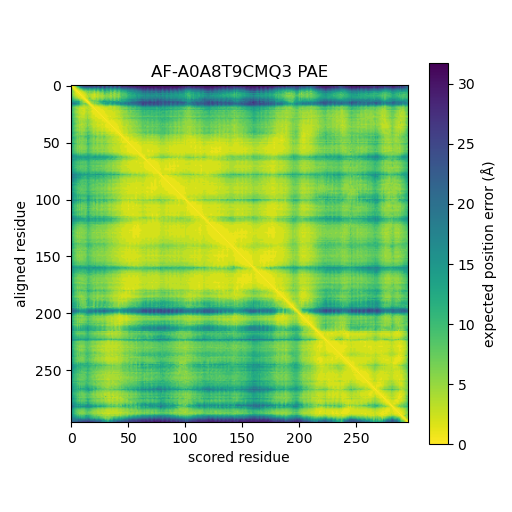 GLN A 1 77 ? 21.073 17.444 -9.802 1.00 94.00 77 GLN A CA 1
ATOM 611 C C . GLN A 1 77 ? 21.890 17.742 -8.537 1.00 94.00 77 GLN A C 1
ATOM 613 O O . GLN A 1 77 ? 22.916 18.415 -8.623 1.00 94.00 77 GLN A O 1
ATOM 618 N N . ALA A 1 78 ? 21.468 17.252 -7.367 1.00 94.12 78 ALA A N 1
ATOM 619 C CA . ALA A 1 78 ? 22.184 17.472 -6.117 1.00 94.12 78 ALA A CA 1
ATOM 620 C C . ALA A 1 78 ? 23.617 16.915 -6.188 1.00 94.12 78 ALA A C 1
ATOM 622 O O . ALA A 1 78 ? 23.824 15.708 -6.324 1.00 94.12 78 ALA A O 1
ATOM 623 N N . SER A 1 79 ? 24.607 17.795 -6.034 1.00 92.50 79 SER A N 1
ATOM 624 C CA . SER A 1 79 ? 26.034 17.456 -6.117 1.00 92.50 79 SER A CA 1
ATOM 625 C C . SER A 1 79 ? 26.695 17.270 -4.750 1.00 92.50 79 SER A C 1
ATOM 627 O O . SER A 1 79 ? 27.811 16.765 -4.663 1.00 92.50 79 SER A O 1
ATOM 629 N N . SER A 1 80 ? 26.002 17.630 -3.664 1.00 95.50 80 SER A N 1
ATOM 630 C CA . SER A 1 80 ? 26.473 17.434 -2.290 1.00 95.50 80 SER A CA 1
ATOM 631 C C . SER A 1 80 ? 25.455 16.709 -1.413 1.00 95.50 80 SER A C 1
ATOM 633 O O . SER A 1 80 ? 24.246 16.725 -1.659 1.00 95.50 80 SER A O 1
ATOM 635 N N . HIS A 1 81 ? 25.945 16.112 -0.324 1.00 93.44 81 HIS A N 1
ATOM 636 C CA . HIS A 1 81 ? 25.092 15.475 0.679 1.00 93.44 81 HIS A CA 1
ATOM 637 C C . HIS A 1 81 ? 24.078 16.459 1.290 1.00 93.44 81 HIS A C 1
ATOM 639 O O . HIS A 1 81 ? 22.916 16.105 1.491 1.00 93.44 81 HIS A O 1
ATOM 645 N N . LEU A 1 82 ? 24.491 17.708 1.542 1.00 96.00 82 LEU A N 1
ATOM 646 C CA . LEU A 1 82 ? 23.613 18.745 2.087 1.00 96.00 82 LEU A CA 1
ATOM 647 C C . LEU A 1 82 ? 22.470 19.078 1.118 1.00 96.00 82 LEU A C 1
ATOM 649 O O . LEU A 1 82 ? 21.308 19.036 1.521 1.00 96.00 82 LEU A O 1
ATOM 653 N N . GLN A 1 83 ? 22.789 19.322 -0.157 1.00 95.75 83 GLN A N 1
ATOM 654 C CA . GLN A 1 83 ? 21.786 19.583 -1.196 1.00 95.75 83 GLN A CA 1
ATOM 655 C C . GLN A 1 83 ? 20.822 18.407 -1.346 1.00 95.75 83 GLN A C 1
ATOM 657 O O . GLN A 1 83 ? 19.611 18.599 -1.392 1.00 95.75 83 GLN A O 1
ATOM 662 N N . ARG A 1 84 ? 21.337 17.171 -1.344 1.00 94.25 84 ARG A N 1
ATOM 663 C CA . ARG A 1 84 ? 20.502 15.973 -1.467 1.00 94.25 84 ARG A CA 1
ATOM 664 C C . ARG A 1 84 ? 19.570 15.800 -0.269 1.00 94.25 84 ARG A C 1
ATOM 666 O O . ARG A 1 84 ? 18.417 15.416 -0.445 1.00 94.25 84 ARG A O 1
ATOM 673 N N . ARG A 1 85 ? 20.033 16.107 0.948 1.00 96.00 85 ARG A N 1
ATOM 674 C CA . ARG A 1 85 ? 19.195 16.095 2.158 1.00 96.00 85 ARG A CA 1
ATOM 675 C C . ARG A 1 85 ? 18.093 17.156 2.089 1.00 96.00 85 ARG A C 1
ATOM 677 O O . ARG A 1 85 ? 16.954 16.846 2.426 1.00 96.00 85 ARG A O 1
ATOM 684 N N . GLN A 1 86 ? 18.415 18.369 1.643 1.00 96.94 86 GLN A N 1
ATOM 685 C CA . GLN A 1 86 ? 17.446 19.459 1.484 1.00 96.94 86 GLN A CA 1
ATOM 686 C C . GLN A 1 86 ? 16.403 19.142 0.404 1.00 96.94 86 GLN A C 1
ATOM 688 O O . GLN A 1 86 ? 15.208 19.228 0.677 1.00 96.94 86 GLN A O 1
ATOM 693 N N . ALA A 1 87 ? 16.836 18.684 -0.773 1.00 96.25 87 ALA A N 1
ATOM 694 C CA . ALA A 1 87 ? 15.947 18.299 -1.868 1.00 96.25 87 ALA A CA 1
ATOM 695 C C . ALA A 1 87 ? 15.013 17.142 -1.469 1.00 96.25 87 ALA A C 1
ATOM 697 O O . ALA A 1 87 ? 13.815 17.188 -1.734 1.00 96.25 87 ALA A O 1
ATOM 698 N N . ASN A 1 88 ? 15.526 16.144 -0.738 1.00 94.81 88 ASN A N 1
ATOM 699 C CA . ASN A 1 88 ? 14.699 15.069 -0.186 1.00 94.81 88 ASN A CA 1
ATOM 700 C C . ASN A 1 88 ? 13.677 15.566 0.842 1.00 94.81 88 ASN A C 1
ATOM 702 O O . ASN A 1 88 ? 12.534 15.115 0.833 1.00 94.81 88 ASN A O 1
ATOM 706 N N . ALA A 1 89 ? 14.068 16.468 1.746 1.00 95.50 89 ALA A N 1
ATOM 707 C CA . ALA A 1 89 ? 13.142 17.036 2.723 1.00 95.50 89 ALA A CA 1
ATOM 708 C C . ALA A 1 89 ? 12.021 17.827 2.031 1.00 95.50 89 ALA A C 1
ATOM 710 O O . ALA A 1 89 ? 10.855 17.668 2.392 1.00 95.50 89 ALA A O 1
ATOM 711 N N . HIS A 1 90 ? 12.370 18.604 1.002 1.00 96.44 90 HIS A N 1
ATOM 712 C CA . HIS A 1 90 ? 11.414 19.346 0.189 1.00 96.44 90 HIS A CA 1
ATOM 713 C C . HIS A 1 90 ? 10.449 18.413 -0.557 1.00 96.44 90 HIS A C 1
ATOM 715 O O . HIS A 1 90 ? 9.241 18.559 -0.395 1.00 96.44 90 HIS A O 1
ATOM 721 N N . LEU A 1 91 ? 10.948 17.388 -1.262 1.00 95.81 91 LEU A N 1
ATOM 722 C CA . LEU A 1 91 ? 10.090 16.409 -1.940 1.00 95.81 91 LEU A CA 1
ATOM 723 C C . LEU A 1 91 ? 9.141 15.704 -0.961 1.00 95.81 91 LEU A C 1
ATOM 725 O O . LEU A 1 91 ? 7.963 15.528 -1.256 1.00 95.81 91 LEU A O 1
ATOM 729 N N . ARG A 1 92 ? 9.624 15.314 0.225 1.00 94.75 92 ARG A N 1
ATOM 730 C CA . ARG A 1 92 ? 8.778 14.673 1.244 1.00 94.75 92 ARG A CA 1
ATOM 731 C C . ARG A 1 92 ? 7.688 15.610 1.758 1.00 94.75 92 ARG A C 1
ATOM 733 O O . ARG A 1 92 ? 6.564 15.161 1.967 1.00 94.75 92 ARG A O 1
ATOM 740 N N . ALA A 1 93 ? 8.006 16.882 1.989 1.00 92.06 93 ALA A N 1
ATOM 741 C CA . ALA A 1 93 ? 7.015 17.873 2.398 1.00 92.06 93 ALA A CA 1
ATOM 742 C C . ALA A 1 93 ? 5.966 18.083 1.297 1.00 92.06 93 ALA A C 1
ATOM 744 O O . ALA A 1 93 ? 4.769 18.033 1.580 1.00 92.06 93 ALA A O 1
ATOM 745 N N . LEU A 1 94 ? 6.422 18.206 0.047 1.00 93.06 94 LEU A N 1
ATOM 746 C CA . LEU A 1 94 ? 5.565 18.349 -1.120 1.00 93.06 94 LEU A CA 1
ATOM 747 C C . LEU A 1 94 ? 4.623 17.155 -1.261 1.00 93.06 94 LEU A C 1
ATOM 749 O O . LEU A 1 94 ? 3.418 17.344 -1.242 1.00 93.06 94 LEU A O 1
ATOM 753 N N . LEU A 1 95 ? 5.129 15.921 -1.309 1.00 90.75 95 LEU A N 1
ATOM 754 C CA . LEU A 1 95 ? 4.289 14.726 -1.444 1.00 90.75 95 LEU A CA 1
ATOM 755 C C . LEU A 1 95 ? 3.308 14.549 -0.270 1.00 90.75 95 LEU A C 1
ATOM 757 O O . LEU A 1 95 ? 2.187 14.092 -0.471 1.00 90.75 95 LEU A O 1
ATOM 761 N N . LYS A 1 96 ? 3.668 14.955 0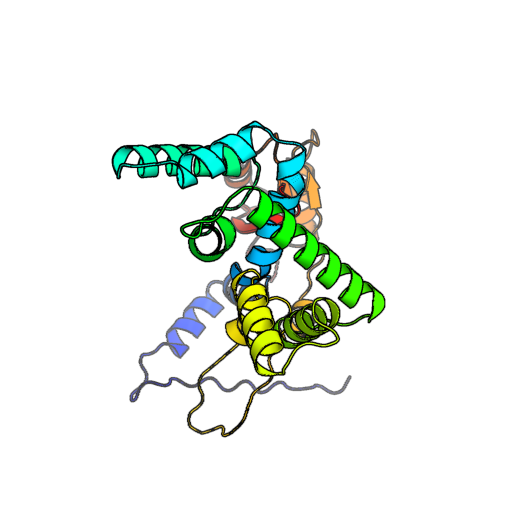.954 1.00 87.31 96 LYS A N 1
ATOM 762 C CA . LYS A 1 96 ? 2.714 14.962 2.078 1.00 87.31 96 LYS A CA 1
ATOM 763 C C . LYS A 1 96 ? 1.593 15.979 1.875 1.00 87.31 96 LYS A C 1
ATOM 765 O O . LYS A 1 96 ? 0.430 15.631 2.072 1.00 87.31 96 LYS A O 1
ATOM 770 N N . ALA A 1 97 ? 1.921 17.201 1.450 1.00 84.00 97 ALA A N 1
ATOM 771 C CA . ALA A 1 97 ? 0.925 18.212 1.084 1.00 84.00 97 ALA A CA 1
ATOM 772 C C . ALA A 1 97 ? 0.047 17.719 -0.085 1.00 84.00 97 ALA A C 1
ATOM 774 O O . ALA A 1 97 ? -1.172 17.859 -0.039 1.00 84.00 97 ALA A O 1
ATOM 775 N N . GLN A 1 98 ? 0.692 17.035 -1.039 1.00 82.88 98 GLN A N 1
ATOM 776 C CA . GLN A 1 98 ? 0.287 16.032 -2.044 1.00 82.88 98 GLN A CA 1
ATOM 777 C C . GLN A 1 98 ? -0.786 15.001 -1.676 1.00 82.88 98 GLN A C 1
ATOM 779 O O . GLN A 1 98 ? -1.433 14.434 -2.555 1.00 82.88 98 GLN A O 1
ATOM 784 N N . GLY A 1 99 ? -0.976 14.732 -0.387 1.00 78.06 99 GLY A N 1
ATOM 785 C CA . GLY A 1 99 ? -1.882 13.684 0.067 1.00 78.06 99 GLY A CA 1
ATOM 786 C C . GLY A 1 99 ? -1.257 12.289 0.147 1.00 78.06 99 GLY A C 1
ATOM 787 O O . GLY A 1 99 ? -1.895 11.402 0.708 1.00 78.06 99 GLY A O 1
ATOM 788 N N . PHE A 1 100 ? -0.023 12.093 -0.327 1.00 83.69 100 PHE A N 1
ATOM 789 C CA . PHE A 1 100 ? 0.624 10.781 -0.362 1.00 83.69 100 PHE A CA 1
ATOM 790 C C . PHE A 1 100 ? 0.972 10.269 1.042 1.00 83.69 100 PHE A C 1
ATOM 792 O O . PHE A 1 100 ? 1.531 10.997 1.873 1.00 83.69 100 PHE A O 1
ATOM 799 N N . ALA A 1 101 ? 0.703 8.985 1.284 1.00 76.94 101 ALA A N 1
ATOM 800 C CA . ALA A 1 101 ? 1.179 8.266 2.459 1.00 76.94 101 ALA A CA 1
ATOM 801 C C . ALA A 1 101 ? 2.639 7.831 2.236 1.00 76.94 101 ALA A C 1
ATOM 803 O O . ALA A 1 101 ? 2.936 6.915 1.471 1.00 76.94 101 ALA A O 1
ATOM 804 N N . LEU A 1 102 ? 3.584 8.524 2.878 1.00 84.75 102 LEU A N 1
ATOM 805 C CA . LEU A 1 102 ? 5.018 8.281 2.681 1.00 84.75 102 LEU A CA 1
ATOM 806 C C . LEU A 1 102 ? 5.545 7.148 3.568 1.00 84.75 102 LEU A C 1
ATOM 808 O O . LEU A 1 102 ? 6.233 7.410 4.560 1.00 84.75 102 LEU A O 1
ATOM 812 N N . SER A 1 103 ? 5.262 5.901 3.189 1.00 86.69 103 SER A N 1
ATOM 813 C CA . SER A 1 103 ? 5.887 4.730 3.813 1.00 86.69 103 SER A CA 1
ATOM 814 C C . SER A 1 103 ? 7.386 4.656 3.491 1.00 86.69 103 SER A C 1
ATOM 816 O O . SER A 1 103 ? 7.876 5.205 2.494 1.00 86.69 103 SER A O 1
ATOM 818 N N . HIS A 1 104 ? 8.149 3.963 4.342 1.00 88.62 104 HIS A N 1
ATOM 819 C CA . HIS A 1 104 ? 9.570 3.715 4.085 1.00 88.62 104 HIS A CA 1
ATOM 820 C C . HIS A 1 104 ? 9.767 2.940 2.772 1.00 88.62 104 HIS A C 1
ATOM 822 O O . HIS A 1 104 ? 10.641 3.280 1.970 1.00 88.62 104 HIS A O 1
ATOM 828 N N . SER A 1 105 ? 8.915 1.942 2.526 1.00 90.69 105 SER A N 1
ATOM 829 C CA . SER A 1 105 ? 8.948 1.113 1.320 1.00 90.69 105 SER A CA 1
ATOM 830 C C . SER A 1 105 ? 8.702 1.938 0.057 1.00 90.69 105 SER A C 1
ATOM 832 O O . SER A 1 105 ? 9.471 1.822 -0.896 1.00 90.69 105 SER A O 1
ATOM 834 N N . PHE A 1 106 ? 7.717 2.844 0.067 1.00 92.56 106 PHE A N 1
ATOM 835 C CA . PHE A 1 106 ? 7.469 3.749 -1.058 1.00 92.56 106 PHE A CA 1
ATOM 836 C C . PHE A 1 106 ? 8.681 4.643 -1.354 1.00 92.56 106 PHE A C 1
ATOM 838 O O . PHE A 1 106 ? 9.148 4.692 -2.492 1.00 92.56 106 PHE A O 1
ATOM 845 N N . MET A 1 107 ? 9.258 5.288 -0.332 1.00 93.75 107 MET A N 1
ATOM 846 C CA . MET A 1 107 ? 10.444 6.138 -0.507 1.00 93.75 107 MET A CA 1
ATOM 847 C C . MET A 1 107 ? 11.658 5.354 -1.030 1.00 93.75 107 MET A C 1
ATOM 849 O O . MET A 1 107 ? 12.410 5.857 -1.866 1.00 93.75 107 MET A O 1
ATOM 853 N N . SER A 1 108 ? 11.848 4.116 -0.569 1.00 93.88 108 SER A N 1
ATOM 854 C CA . SER A 1 108 ? 12.915 3.236 -1.055 1.00 93.88 108 SER A CA 1
ATOM 855 C C . SER A 1 108 ? 12.737 2.894 -2.539 1.00 93.88 108 SER A C 1
ATOM 857 O O . SER A 1 108 ? 13.672 3.031 -3.337 1.00 93.88 108 SER A O 1
ATOM 859 N N . VAL A 1 109 ? 11.521 2.523 -2.951 1.00 94.25 109 VAL A N 1
ATOM 860 C CA . VAL A 1 109 ? 11.216 2.216 -4.356 1.00 94.25 109 VAL A CA 1
ATOM 861 C C . VAL A 1 109 ? 11.354 3.455 -5.241 1.00 94.25 109 VAL A C 1
ATOM 863 O O . VAL A 1 109 ? 11.940 3.376 -6.322 1.00 94.25 109 VAL A O 1
ATOM 866 N N . LEU A 1 110 ? 10.916 4.620 -4.762 1.00 94.94 110 LEU A N 1
ATOM 867 C CA . LEU A 1 110 ? 11.104 5.893 -5.452 1.00 94.94 110 LEU A CA 1
ATOM 868 C C . LEU A 1 110 ? 12.591 6.158 -5.746 1.00 94.94 110 LEU A C 1
ATOM 870 O O . LEU A 1 110 ? 12.951 6.490 -6.876 1.00 94.94 110 LEU A O 1
ATOM 874 N N . HIS A 1 111 ? 13.474 5.948 -4.766 1.00 93.69 111 HIS A N 1
ATOM 875 C CA . HIS A 1 111 ? 14.915 6.156 -4.937 1.00 93.69 111 HIS A CA 1
ATOM 876 C C . HIS A 1 111 ? 15.613 5.115 -5.810 1.00 93.69 111 HIS A C 1
ATOM 878 O O . HIS A 1 111 ? 16.582 5.443 -6.495 1.00 93.69 111 HIS A O 1
ATOM 884 N N . THR A 1 112 ? 15.137 3.875 -5.798 1.00 93.69 112 THR A N 1
ATOM 885 C CA . THR A 1 112 ? 15.764 2.776 -6.543 1.00 93.69 112 THR A CA 1
ATOM 886 C C . THR A 1 112 ? 15.269 2.672 -7.984 1.00 93.69 112 THR A C 1
ATOM 888 O O . THR A 1 112 ? 16.016 2.196 -8.839 1.00 93.69 112 THR A O 1
ATOM 891 N N . ARG A 1 113 ? 14.054 3.154 -8.285 1.00 94.00 113 ARG A N 1
ATOM 892 C CA . ARG A 1 113 ? 13.441 3.034 -9.619 1.00 94.00 113 ARG A CA 1
ATOM 893 C C . ARG A 1 113 ? 13.277 4.359 -10.350 1.00 94.00 113 ARG A C 1
ATOM 895 O O . ARG A 1 113 ? 13.679 4.438 -11.507 1.00 94.00 113 ARG A O 1
ATOM 902 N N . VAL A 1 114 ? 12.741 5.394 -9.700 1.00 94.50 114 VAL A N 1
ATOM 903 C CA . VAL A 1 114 ? 12.421 6.693 -10.337 1.00 94.50 114 VAL A CA 1
ATOM 904 C C . VAL A 1 114 ? 13.610 7.655 -10.278 1.00 94.50 114 VAL A C 1
ATOM 906 O O . VAL A 1 114 ? 14.003 8.240 -11.284 1.00 94.50 114 VAL A O 1
ATOM 909 N N . LEU A 1 115 ? 14.225 7.782 -9.100 1.00 94.50 115 LEU A N 1
ATOM 910 C CA . LEU A 1 115 ? 15.357 8.674 -8.819 1.00 94.50 115 LEU A CA 1
ATOM 911 C C . LEU A 1 115 ? 16.706 7.940 -8.861 1.00 94.50 115 LEU A C 1
ATOM 913 O O . LEU A 1 115 ? 17.675 8.353 -8.216 1.00 94.50 115 LEU A O 1
ATOM 917 N N . ARG A 1 116 ? 16.777 6.841 -9.620 1.00 90.38 116 ARG A N 1
ATOM 918 C CA . ARG A 1 116 ? 18.022 6.091 -9.822 1.00 90.38 116 ARG A CA 1
ATOM 919 C C . ARG A 1 116 ? 19.111 6.996 -10.414 1.00 90.38 116 ARG A C 1
ATOM 921 O O . ARG A 1 116 ? 18.787 7.914 -11.177 1.00 90.38 116 ARG A O 1
ATOM 928 N N . PRO A 1 117 ? 20.397 6.740 -10.127 1.00 86.88 117 PRO A N 1
ATOM 929 C CA . PRO A 1 117 ? 21.490 7.470 -10.760 1.00 86.88 117 PRO A CA 1
ATOM 930 C C . PRO A 1 117 ? 21.359 7.478 -12.291 1.00 86.88 117 PRO A C 1
ATOM 932 O O . PRO A 1 117 ? 21.077 6.443 -12.901 1.00 86.88 117 PRO A O 1
ATOM 935 N N . GLY A 1 118 ? 21.521 8.656 -12.899 1.00 86.56 118 GLY A N 1
ATOM 936 C CA . GLY A 1 118 ? 21.362 8.859 -14.344 1.00 86.56 118 GLY A CA 1
ATOM 937 C C . GLY A 1 118 ? 19.912 8.913 -14.847 1.00 86.56 118 GLY A C 1
ATOM 938 O O . GLY A 1 118 ? 19.705 8.994 -16.055 1.00 86.56 118 GLY A O 1
ATOM 939 N N . SER A 1 119 ? 18.907 8.866 -13.963 1.00 91.44 119 SER A N 1
ATOM 940 C CA . SER A 1 119 ? 17.515 9.147 -14.342 1.00 91.44 119 SER A CA 1
ATOM 941 C C . SER A 1 119 ? 17.322 10.618 -14.716 1.00 91.44 119 SER A C 1
ATOM 943 O O . SER A 1 119 ? 17.988 11.513 -14.196 1.00 91.44 119 SER A O 1
ATOM 945 N N . GLN A 1 120 ? 16.375 10.855 -15.616 1.00 93.56 120 GLN A N 1
ATOM 946 C CA . GLN A 1 120 ? 15.997 12.167 -16.139 1.00 93.56 120 GLN A CA 1
ATOM 947 C C . GLN A 1 120 ? 14.487 12.184 -16.406 1.00 93.56 120 GLN A C 1
ATOM 949 O O . GLN A 1 120 ? 13.846 11.140 -16.329 1.00 93.56 120 GLN A O 1
ATOM 954 N N . ALA A 1 121 ? 13.913 13.328 -16.775 1.00 92.56 121 ALA A N 1
ATOM 955 C CA . ALA A 1 121 ? 12.468 13.443 -17.008 1.00 92.56 121 ALA A CA 1
ATOM 956 C C . ALA A 1 121 ? 11.915 12.441 -18.049 1.00 92.56 121 ALA A C 1
ATOM 958 O O . ALA A 1 121 ? 10.792 11.962 -17.917 1.00 92.56 121 ALA A O 1
ATOM 959 N N . SER A 1 122 ? 12.709 12.048 -19.055 1.00 93.69 122 SER A N 1
ATOM 960 C CA . SER A 1 122 ? 12.288 11.025 -20.027 1.00 93.69 122 SER A CA 1
ATOM 961 C C . SER A 1 122 ? 12.167 9.619 -19.428 1.00 93.69 122 SER A C 1
ATOM 963 O O . SER A 1 122 ? 11.379 8.818 -19.925 1.00 93.69 122 SER A O 1
ATOM 965 N N . HIS A 1 123 ? 12.891 9.325 -18.342 1.00 94.38 123 HIS A N 1
ATOM 966 C CA . HIS A 1 123 ? 12.739 8.080 -17.583 1.00 94.38 123 HIS A CA 1
ATOM 967 C C . HIS A 1 123 ? 11.376 8.023 -16.887 1.00 94.38 123 HIS A C 1
ATOM 969 O O . HIS A 1 123 ? 10.723 6.985 -16.925 1.00 94.38 123 HIS A O 1
ATOM 975 N N . ASP A 1 124 ? 10.923 9.146 -16.323 1.00 95.38 124 ASP A N 1
ATOM 976 C CA . ASP A 1 124 ? 9.609 9.254 -15.673 1.00 95.38 124 ASP A CA 1
ATOM 977 C C . ASP A 1 124 ? 8.481 9.053 -16.684 1.00 95.38 124 ASP A C 1
ATOM 979 O O . ASP A 1 124 ? 7.577 8.248 -16.463 1.00 95.38 124 ASP A O 1
ATOM 983 N N . ALA A 1 125 ? 8.580 9.731 -17.832 1.00 95.62 125 ALA A N 1
ATOM 984 C CA . ALA A 1 125 ? 7.613 9.611 -18.918 1.00 95.62 125 ALA A CA 1
ATOM 985 C C . ALA A 1 125 ? 7.548 8.178 -19.474 1.00 95.62 125 ALA A C 1
ATOM 987 O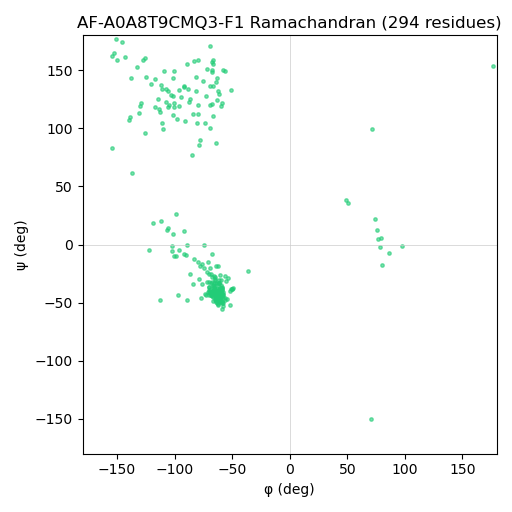 O . ALA A 1 125 ? 6.462 7.646 -19.695 1.00 95.62 125 ALA A O 1
ATOM 988 N N . GLN A 1 126 ? 8.701 7.525 -19.656 1.00 96.06 126 GLN A N 1
ATOM 989 C CA . GLN A 1 126 ? 8.751 6.137 -20.117 1.00 96.06 126 GLN A CA 1
ATOM 990 C C . GLN A 1 126 ? 8.179 5.167 -19.077 1.00 96.06 126 GLN A C 1
ATOM 992 O O . GLN A 1 126 ? 7.443 4.250 -19.436 1.00 96.06 126 GLN A O 1
ATOM 997 N N . MET A 1 127 ? 8.481 5.367 -17.791 1.00 96.38 127 MET A N 1
ATOM 998 C CA . MET A 1 127 ? 7.910 4.558 -16.716 1.00 96.38 127 MET A CA 1
ATOM 999 C C . MET A 1 127 ? 6.384 4.692 -16.666 1.00 96.38 127 MET A C 1
ATOM 1001 O O . MET A 1 127 ? 5.694 3.679 -16.580 1.00 96.38 127 MET A O 1
ATOM 1005 N N . LEU A 1 128 ? 5.854 5.913 -16.788 1.00 97.38 128 LEU A N 1
ATOM 1006 C CA . LEU A 1 128 ? 4.413 6.155 -16.853 1.00 97.38 128 LEU A CA 1
ATOM 1007 C C . LEU A 1 128 ? 3.769 5.476 -18.071 1.00 97.38 128 LEU A C 1
ATOM 1009 O O . LEU A 1 128 ? 2.723 4.845 -17.936 1.00 97.38 128 LEU A O 1
ATOM 1013 N N . ALA A 1 129 ? 4.407 5.552 -19.243 1.00 97.44 129 ALA A N 1
ATOM 1014 C CA . ALA A 1 129 ? 3.920 4.891 -20.453 1.00 97.44 129 ALA A CA 1
ATOM 1015 C C . ALA A 1 129 ? 3.800 3.369 -20.272 1.00 97.44 129 ALA A C 1
ATOM 1017 O O . ALA A 1 129 ? 2.785 2.786 -20.647 1.00 97.44 129 ALA A O 1
ATOM 1018 N N . TYR A 1 130 ? 4.784 2.728 -19.634 1.00 97.75 130 TYR A N 1
ATOM 1019 C CA . TYR A 1 130 ? 4.698 1.301 -19.322 1.00 97.75 130 TYR A CA 1
ATOM 1020 C C . TYR A 1 130 ? 3.616 0.966 -18.303 1.00 97.75 130 TYR A C 1
ATOM 1022 O O . TYR A 1 130 ? 2.934 -0.041 -18.467 1.00 97.75 130 TYR A O 1
ATOM 1030 N N . LEU A 1 131 ? 3.440 1.786 -17.264 1.00 96.81 131 LEU A N 1
ATOM 1031 C CA . LEU A 1 131 ? 2.378 1.564 -16.282 1.00 96.81 131 LEU A CA 1
ATOM 1032 C C . LEU A 1 131 ? 0.989 1.643 -16.930 1.00 96.81 131 LEU A C 1
ATOM 1034 O O . LEU A 1 131 ? 0.146 0.795 -16.637 1.00 96.81 131 LEU A O 1
ATOM 1038 N N . ASN A 1 132 ? 0.776 2.608 -17.832 1.00 97.31 132 ASN A N 1
ATOM 1039 C CA . ASN A 1 132 ? -0.452 2.718 -18.624 1.00 97.31 132 ASN A CA 1
ATOM 1040 C C . ASN A 1 132 ? -0.648 1.495 -19.525 1.00 97.31 132 ASN A C 1
ATOM 1042 O O . ASN A 1 132 ? -1.683 0.844 -19.442 1.00 97.31 132 ASN A O 1
ATOM 1046 N N . ALA A 1 133 ? 0.366 1.123 -20.312 1.00 97.44 133 ALA A N 1
ATOM 1047 C CA . ALA A 1 133 ? 0.289 -0.034 -21.203 1.00 97.44 133 ALA A CA 1
ATOM 1048 C C . ALA A 1 133 ? 0.001 -1.342 -20.447 1.00 97.44 133 ALA A C 1
ATOM 1050 O O . ALA A 1 133 ? -0.760 -2.182 -20.921 1.00 97.44 133 ALA A O 1
ATOM 1051 N N . TRP A 1 134 ? 0.580 -1.515 -19.255 1.00 97.06 134 TRP A N 1
ATOM 1052 C CA . TRP A 1 134 ? 0.324 -2.689 -18.425 1.00 97.06 134 TRP A CA 1
ATOM 1053 C C . TRP A 1 134 ? -1.111 -2.703 -17.891 1.00 97.06 134 TRP A C 1
ATOM 1055 O O . TRP A 1 134 ? -1.760 -3.742 -17.946 1.00 97.06 134 TRP A O 1
ATOM 1065 N N . ARG A 1 135 ? -1.634 -1.560 -17.418 1.00 95.81 135 ARG A N 1
ATOM 1066 C CA . ARG A 1 135 ? -3.039 -1.439 -16.981 1.00 95.81 135 ARG A CA 1
ATOM 1067 C C . ARG A 1 135 ? -4.006 -1.722 -18.132 1.00 95.81 135 ARG A C 1
ATOM 1069 O O . ARG A 1 135 ? -4.860 -2.582 -17.991 1.00 95.81 135 ARG A O 1
ATOM 1076 N N . GLU A 1 136 ? -3.789 -1.119 -19.300 1.00 96.56 136 GLU A N 1
ATOM 1077 C CA . GLU A 1 136 ? -4.609 -1.383 -20.489 1.00 96.56 136 GLU A CA 1
ATOM 1078 C C . GLU A 1 136 ? -4.595 -2.856 -20.912 1.00 96.56 136 GLU A C 1
ATOM 1080 O O . GLU A 1 136 ? -5.590 -3.372 -21.421 1.00 96.56 136 GLU A O 1
ATOM 1085 N N . LEU A 1 137 ? -3.453 -3.533 -20.765 1.00 95.56 137 LEU A N 1
ATOM 1086 C CA . LEU A 1 137 ? -3.338 -4.950 -21.086 1.00 95.56 137 LEU A CA 1
ATOM 1087 C C . LEU A 1 137 ? -4.142 -5.811 -20.105 1.00 95.56 137 LEU A C 1
ATOM 1089 O O . LEU A 1 137 ? -4.825 -6.734 -20.542 1.00 95.56 137 LEU A O 1
ATOM 1093 N N . GLU A 1 138 ? -4.083 -5.507 -18.808 1.00 95.69 138 GLU A N 1
ATOM 1094 C CA . GLU A 1 138 ? -4.880 -6.191 -17.782 1.00 95.69 138 GLU A CA 1
ATOM 1095 C C . GLU A 1 138 ? -6.379 -5.934 -17.968 1.00 95.69 138 GLU A C 1
ATOM 1097 O O . GLU A 1 138 ? -7.158 -6.885 -17.939 1.00 95.69 138 GLU A O 1
ATOM 1102 N N . ASP A 1 139 ? -6.776 -4.695 -18.272 1.00 96.25 139 ASP A N 1
ATOM 1103 C CA . ASP A 1 139 ? -8.169 -4.329 -18.554 1.00 96.25 139 ASP A CA 1
ATOM 1104 C C . ASP A 1 139 ? -8.720 -5.098 -19.766 1.00 96.25 139 ASP A C 1
ATOM 1106 O O . ASP A 1 139 ? -9.852 -5.581 -19.749 1.00 96.25 139 ASP A O 1
ATOM 1110 N N . LYS A 1 140 ? -7.906 -5.263 -20.819 1.00 96.25 140 LYS A N 1
ATOM 1111 C CA . LYS A 1 140 ? -8.267 -6.057 -22.007 1.00 96.25 140 LYS A CA 1
ATOM 1112 C C . LYS A 1 140 ? -8.319 -7.557 -21.719 1.00 96.25 140 LYS A C 1
ATOM 1114 O O . LYS A 1 140 ? -9.132 -8.257 -22.317 1.00 96.25 140 LYS A O 1
ATOM 1119 N N . ALA A 1 141 ? -7.431 -8.061 -20.864 1.00 95.44 141 ALA A N 1
ATOM 1120 C CA . ALA A 1 141 ? -7.341 -9.481 -20.537 1.00 95.44 141 ALA A CA 1
ATOM 1121 C C . ALA A 1 141 ? -8.416 -9.930 -19.531 1.00 95.44 141 ALA A C 1
ATOM 1123 O O . ALA A 1 141 ? -8.837 -11.085 -19.562 1.00 95.44 141 ALA A O 1
ATOM 1124 N N . GLY A 1 142 ? -8.856 -9.032 -18.646 1.00 95.94 142 GLY A N 1
ATOM 1125 C CA . GLY A 1 142 ? -9.783 -9.335 -17.553 1.00 95.94 142 GLY A CA 1
ATOM 1126 C C . GLY A 1 142 ? -9.137 -10.073 -16.374 1.00 95.94 142 GLY A C 1
ATOM 1127 O O . GLY A 1 142 ? -9.848 -10.605 -15.524 1.00 95.94 142 GLY A O 1
ATOM 1128 N N . TYR A 1 143 ? -7.803 -10.141 -16.319 1.00 93.50 143 TYR A N 1
ATOM 1129 C CA . TYR A 1 143 ? -7.051 -10.763 -15.229 1.00 93.50 143 TYR A CA 1
ATOM 1130 C C . TYR A 1 143 ? -5.685 -10.097 -15.029 1.00 93.50 143 TYR A C 1
ATOM 1132 O O . TYR A 1 143 ? -5.139 -9.464 -15.933 1.00 93.50 143 TYR A O 1
ATOM 1140 N N . GLU A 1 144 ? -5.120 -10.269 -13.833 1.00 93.81 144 GLU A N 1
ATOM 1141 C CA . GLU A 1 144 ? -3.806 -9.731 -13.465 1.00 93.81 144 GLU A CA 1
ATOM 1142 C C . GLU A 1 144 ? -2.675 -10.394 -14.264 1.00 93.81 144 GLU A C 1
ATOM 1144 O O . GLU A 1 144 ? -2.612 -11.620 -14.395 1.00 93.81 144 GLU A O 1
ATOM 1149 N N . ILE A 1 145 ? -1.726 -9.592 -14.745 1.00 94.81 145 ILE A N 1
ATOM 1150 C CA . ILE A 1 145 ? -0.596 -10.054 -15.553 1.00 94.81 145 ILE A CA 1
ATOM 1151 C C . ILE A 1 145 ? 0.687 -9.828 -14.771 1.00 94.81 145 ILE A C 1
ATOM 1153 O O . ILE A 1 145 ? 1.003 -8.713 -14.375 1.00 94.81 145 ILE A O 1
ATOM 1157 N N . ALA A 1 146 ? 1.475 -10.885 -14.583 1.00 94.31 146 ALA A N 1
ATOM 1158 C CA . ALA A 1 146 ? 2.734 -10.783 -13.860 1.00 94.31 146 ALA A CA 1
ATOM 1159 C C . ALA A 1 146 ? 3.739 -9.857 -14.576 1.00 94.31 146 ALA A C 1
ATOM 1161 O O . ALA A 1 146 ? 3.864 -9.871 -15.804 1.00 94.31 146 ALA A O 1
ATOM 1162 N N . LEU A 1 147 ? 4.516 -9.100 -13.791 1.00 96.19 147 LEU A N 1
ATOM 1163 C CA . LEU A 1 147 ? 5.491 -8.124 -14.296 1.00 96.19 147 LEU A CA 1
ATOM 1164 C C . LEU A 1 147 ? 6.457 -8.722 -15.328 1.00 96.19 147 LEU A C 1
ATOM 1166 O O . LEU A 1 147 ? 6.798 -8.072 -16.312 1.00 96.19 147 LEU A O 1
ATOM 1170 N N . ASN A 1 148 ? 6.914 -9.954 -15.110 1.00 95.88 148 ASN A N 1
ATOM 1171 C CA . ASN A 1 148 ? 7.838 -10.620 -16.023 1.00 95.88 148 ASN A CA 1
ATOM 1172 C C . ASN A 1 148 ? 7.199 -10.890 -17.398 1.00 95.88 148 ASN A C 1
ATOM 1174 O O . ASN A 1 148 ? 7.854 -10.716 -18.423 1.00 95.88 148 ASN A O 1
ATOM 1178 N N . ILE A 1 149 ? 5.919 -11.268 -17.427 1.00 96.06 149 ILE A N 1
ATOM 1179 C CA . ILE A 1 149 ? 5.164 -11.492 -18.664 1.00 96.06 149 ILE A CA 1
ATOM 1180 C C . ILE A 1 149 ? 4.985 -10.164 -19.400 1.00 96.06 149 ILE A C 1
ATOM 1182 O O . ILE A 1 149 ? 5.294 -10.081 -20.591 1.00 96.06 149 ILE A O 1
ATOM 1186 N N . PHE A 1 150 ? 4.556 -9.115 -18.690 1.00 97.62 150 PHE A N 1
ATOM 1187 C CA . PHE A 1 150 ? 4.412 -7.780 -19.268 1.00 97.62 150 PHE A CA 1
ATOM 1188 C C . PHE A 1 150 ? 5.741 -7.270 -19.841 1.00 97.62 150 PHE A C 1
ATOM 1190 O O . PHE A 1 150 ? 5.823 -6.941 -21.023 1.00 97.62 150 PHE A O 1
ATOM 1197 N N . ALA A 1 151 ? 6.809 -7.278 -19.039 1.00 97.94 151 ALA A N 1
ATOM 1198 C CA . ALA A 1 151 ? 8.113 -6.764 -19.443 1.00 97.94 151 ALA A CA 1
ATOM 1199 C C . ALA A 1 151 ? 8.691 -7.520 -20.648 1.00 97.94 151 ALA A C 1
ATOM 1201 O O . ALA A 1 151 ? 9.311 -6.903 -21.513 1.00 97.94 151 ALA A O 1
ATOM 1202 N N . HIS A 1 152 ? 8.494 -8.841 -20.726 1.00 97.19 152 HIS A N 1
ATOM 1203 C CA . HIS A 1 152 ? 8.977 -9.642 -21.851 1.00 97.19 152 HIS A CA 1
ATOM 1204 C C . HIS A 1 152 ? 8.183 -9.342 -23.126 1.00 97.19 152 HIS A C 1
ATOM 1206 O O . HIS A 1 152 ? 8.759 -9.171 -24.203 1.00 97.19 152 HIS A O 1
ATOM 1212 N N . THR A 1 153 ? 6.859 -9.239 -22.997 1.00 96.50 153 THR A N 1
ATOM 1213 C CA . THR A 1 153 ? 5.961 -8.897 -24.106 1.00 96.50 153 THR A CA 1
ATOM 1214 C C . THR A 1 153 ? 6.305 -7.519 -24.665 1.00 96.50 153 THR A C 1
ATOM 1216 O O . THR A 1 153 ? 6.534 -7.385 -25.866 1.00 96.50 153 THR A O 1
ATOM 1219 N N . GLN A 1 154 ? 6.457 -6.524 -23.790 1.00 97.81 154 GLN A N 1
ATOM 1220 C CA . GLN A 1 154 ? 6.837 -5.165 -24.161 1.00 97.81 154 GLN A CA 1
ATOM 1221 C C . GLN A 1 154 ? 8.227 -5.118 -24.816 1.00 97.81 154 GLN A C 1
ATOM 1223 O O . GLN A 1 154 ? 8.401 -4.491 -25.858 1.00 97.81 154 GLN A O 1
ATOM 1228 N N . ALA A 1 155 ? 9.214 -5.830 -24.261 1.00 97.62 155 ALA A N 1
ATOM 1229 C CA . ALA A 1 155 ? 10.556 -5.905 -24.841 1.00 97.62 155 ALA A CA 1
ATOM 1230 C C . ALA A 1 155 ? 10.559 -6.505 -26.255 1.00 97.62 155 ALA A C 1
ATOM 1232 O O . ALA A 1 155 ? 11.305 -6.036 -27.111 1.00 97.62 155 ALA A O 1
ATOM 1233 N N . THR A 1 156 ? 9.725 -7.519 -26.498 1.00 96.56 156 THR A N 1
ATOM 1234 C CA . THR A 1 156 ? 9.592 -8.165 -27.812 1.00 96.56 156 THR A CA 1
ATOM 1235 C C . THR A 1 156 ? 8.900 -7.242 -28.817 1.00 96.56 156 THR A C 1
ATOM 1237 O O . THR A 1 156 ? 9.334 -7.148 -29.959 1.00 96.56 156 THR A O 1
ATOM 1240 N N . GLN A 1 157 ? 7.863 -6.513 -28.393 1.00 96.00 157 GLN A N 1
ATOM 1241 C CA . GLN A 1 157 ? 7.152 -5.554 -29.249 1.00 96.00 157 GLN A CA 1
ATOM 1242 C C . GLN A 1 157 ? 8.026 -4.363 -29.657 1.00 96.00 157 GLN A C 1
ATOM 1244 O O . GLN A 1 157 ? 7.936 -3.888 -30.785 1.00 96.00 157 GLN A O 1
ATOM 1249 N N . GLU A 1 158 ? 8.893 -3.892 -28.763 1.00 96.25 158 GLU A N 1
ATOM 1250 C CA . GLU A 1 158 ? 9.825 -2.800 -29.064 1.00 96.25 158 GLU A CA 1
ATOM 1251 C C . GLU A 1 158 ? 10.998 -3.226 -29.951 1.00 96.25 158 GLU A C 1
ATOM 1253 O O . GLU A 1 158 ? 11.657 -2.375 -30.548 1.00 96.25 158 GLU A O 1
ATOM 1258 N N . LEU A 1 159 ? 11.284 -4.529 -30.013 1.00 96.12 159 LEU A N 1
ATOM 1259 C CA . LEU A 1 159 ? 12.441 -5.099 -30.695 1.00 96.12 159 LEU A CA 1
ATOM 1260 C C . LEU A 1 159 ? 12.059 -6.365 -31.497 1.00 96.12 159 LEU A C 1
ATOM 1262 O O . LEU A 1 159 ? 12.608 -7.435 -31.221 1.00 96.12 159 LEU A O 1
ATOM 1266 N N . PRO A 1 160 ? 11.161 -6.265 -32.498 1.00 91.44 160 PRO A N 1
ATOM 1267 C CA . PRO A 1 160 ? 10.582 -7.431 -33.178 1.00 91.44 160 PRO A CA 1
ATOM 1268 C C . PRO A 1 160 ? 11.620 -8.303 -33.901 1.00 91.44 160 PRO A C 1
ATOM 1270 O O . PRO A 1 160 ? 11.492 -9.523 -33.909 1.00 91.44 160 PRO A O 1
ATOM 1273 N N . ASP A 1 161 ? 12.682 -7.691 -34.438 1.00 93.88 161 ASP A N 1
ATOM 1274 C CA . ASP A 1 161 ? 13.728 -8.375 -35.217 1.00 93.88 161 ASP A CA 1
ATOM 1275 C C . ASP A 1 161 ? 15.059 -8.522 -34.456 1.00 93.88 161 ASP A C 1
ATOM 1277 O O . ASP A 1 161 ? 16.110 -8.806 -35.038 1.00 93.88 161 ASP A O 1
ATOM 1281 N N . ALA A 1 162 ? 15.067 -8.267 -33.144 1.00 93.62 162 ALA A N 1
ATOM 1282 C CA . ALA A 1 162 ? 16.292 -8.339 -32.359 1.00 93.62 162 ALA A CA 1
ATOM 1283 C C . ALA A 1 162 ? 16.621 -9.769 -31.910 1.00 93.62 162 ALA A C 1
ATOM 1285 O O . ALA A 1 162 ? 15.765 -10.640 -31.785 1.00 93.62 162 ALA A O 1
ATOM 1286 N N . SER A 1 163 ? 17.897 -10.008 -31.601 1.00 95.88 163 SER A N 1
ATOM 1287 C CA . SER A 1 163 ? 18.321 -11.273 -31.005 1.00 95.88 163 SER A CA 1
ATOM 1288 C C . SER A 1 163 ? 17.750 -11.453 -29.595 1.00 95.88 163 SER A C 1
ATOM 1290 O O . SER A 1 163 ? 17.530 -10.482 -28.867 1.00 95.88 163 SER A O 1
ATOM 1292 N N . VAL A 1 164 ? 17.621 -12.713 -29.165 1.00 95.25 164 VAL A N 1
ATOM 1293 C CA . VAL A 1 164 ? 17.151 -13.092 -27.818 1.00 95.25 164 VAL A CA 1
ATOM 1294 C C . VAL A 1 164 ? 17.908 -12.349 -26.709 1.00 95.25 164 VAL A C 1
ATOM 1296 O O . VAL A 1 164 ? 17.304 -11.910 -25.737 1.00 95.25 164 VAL A O 1
ATOM 1299 N N . ILE A 1 165 ? 19.219 -12.139 -26.876 1.00 96.69 165 ILE A N 1
ATOM 1300 C CA . ILE A 1 165 ? 20.056 -11.415 -25.905 1.00 96.69 165 ILE A CA 1
ATOM 1301 C C . ILE A 1 165 ? 19.601 -9.956 -25.766 1.00 96.69 165 ILE A C 1
ATOM 1303 O O . ILE A 1 165 ? 19.431 -9.469 -24.652 1.00 96.69 165 ILE A O 1
ATOM 1307 N N . LYS A 1 166 ? 19.347 -9.262 -26.882 1.00 96.69 166 LYS A N 1
ATOM 1308 C CA . LYS A 1 166 ? 18.886 -7.865 -26.860 1.00 96.69 166 LYS A CA 1
ATOM 1309 C C . LYS A 1 166 ? 17.483 -7.738 -26.267 1.00 96.69 166 LYS A C 1
ATOM 1311 O O . LYS A 1 166 ? 17.231 -6.806 -25.504 1.00 96.69 166 LYS A O 1
ATOM 1316 N N . VAL A 1 167 ? 16.592 -8.682 -26.579 1.00 97.00 167 VAL A N 1
ATOM 1317 C CA . VAL A 1 167 ? 15.255 -8.747 -25.970 1.00 97.00 167 VAL A CA 1
ATOM 1318 C C . VAL A 1 167 ? 15.373 -8.963 -24.461 1.00 97.00 167 VAL A C 1
ATOM 1320 O O . VAL A 1 167 ? 14.739 -8.241 -23.698 1.00 97.00 167 VAL A O 1
ATOM 1323 N N . PHE A 1 168 ? 16.246 -9.869 -24.009 1.00 97.12 168 PHE A N 1
ATOM 1324 C CA . PHE A 1 168 ? 16.488 -10.114 -22.586 1.00 97.12 168 PHE A CA 1
ATOM 1325 C C . PHE A 1 168 ? 17.066 -8.889 -21.858 1.00 97.12 168 PHE A C 1
ATOM 1327 O O . PHE A 1 168 ? 16.603 -8.526 -20.777 1.00 97.12 168 PHE A O 1
ATOM 1334 N N . GLU A 1 169 ? 18.031 -8.187 -22.457 1.00 97.62 169 GLU A N 1
ATOM 1335 C CA . GLU A 1 169 ? 18.550 -6.930 -21.906 1.00 97.62 169 GLU A CA 1
ATOM 1336 C C . GLU A 1 169 ? 17.456 -5.865 -21.780 1.00 97.62 169 GLU A C 1
ATOM 1338 O O . GLU A 1 169 ? 17.399 -5.134 -20.784 1.00 97.62 169 GLU A O 1
ATOM 1343 N N . ARG A 1 170 ? 16.574 -5.762 -22.783 1.00 97.31 170 ARG A N 1
ATOM 1344 C CA . ARG A 1 170 ? 15.456 -4.817 -22.761 1.00 97.31 170 ARG A CA 1
ATOM 1345 C C . ARG A 1 170 ? 14.418 -5.201 -21.711 1.00 97.31 170 ARG A C 1
ATOM 1347 O O . ARG A 1 170 ? 14.012 -4.335 -20.939 1.00 97.31 170 ARG A O 1
ATOM 1354 N N . PHE A 1 171 ? 14.083 -6.481 -21.616 1.00 97.81 171 PHE A N 1
ATOM 1355 C CA . PHE A 1 171 ? 13.248 -7.057 -20.567 1.00 97.81 171 PHE A CA 1
ATOM 1356 C C . PHE A 1 171 ? 13.763 -6.686 -19.169 1.00 97.81 171 PHE A C 1
ATOM 1358 O O . PHE A 1 171 ? 13.017 -6.114 -18.377 1.00 97.81 171 PHE A O 1
ATOM 1365 N N . CYS A 1 172 ? 15.051 -6.909 -18.885 1.00 97.19 172 CYS A N 1
ATOM 1366 C CA . CYS A 1 172 ? 15.661 -6.564 -17.598 1.00 97.19 172 CYS A CA 1
ATOM 1367 C C . CYS A 1 172 ? 15.566 -5.062 -17.292 1.00 97.19 172 CYS A C 1
ATOM 1369 O O . CYS A 1 172 ? 15.325 -4.676 -16.146 1.00 97.19 172 CYS A O 1
ATOM 1371 N N . LYS A 1 173 ? 15.718 -4.201 -18.310 1.00 95.25 173 LYS A N 1
ATOM 1372 C CA . LYS A 1 173 ? 15.550 -2.748 -18.154 1.00 95.25 173 LYS A CA 1
ATOM 1373 C C . LYS A 1 173 ? 14.112 -2.389 -17.780 1.00 95.25 173 LYS A C 1
ATOM 1375 O O . LYS A 1 173 ? 13.931 -1.646 -16.821 1.00 95.25 173 LYS A O 1
ATOM 1380 N N . ILE A 1 174 ? 13.117 -2.931 -18.486 1.00 97.00 174 ILE A N 1
ATOM 1381 C CA . ILE A 1 174 ? 11.692 -2.676 -18.209 1.00 97.00 174 ILE A CA 1
ATOM 1382 C C . ILE A 1 174 ? 11.321 -3.209 -16.819 1.00 97.00 174 ILE A C 1
ATOM 1384 O O . ILE A 1 174 ? 10.767 -2.476 -16.003 1.00 97.00 174 ILE A O 1
ATOM 1388 N N . GLN A 1 175 ? 11.718 -4.441 -16.493 1.00 95.88 175 GLN A N 1
ATOM 1389 C CA . GLN A 1 175 ? 11.467 -5.043 -15.182 1.00 95.88 175 GLN A CA 1
ATOM 1390 C C . GLN A 1 175 ? 12.100 -4.232 -14.037 1.00 95.88 175 GLN A C 1
ATOM 1392 O O . GLN A 1 175 ? 11.492 -4.056 -12.980 1.00 95.88 175 GLN A O 1
ATOM 1397 N N . GLY A 1 176 ? 13.306 -3.692 -14.240 1.00 94.56 176 GLY A N 1
ATOM 1398 C CA . GLY A 1 176 ? 13.967 -2.828 -13.262 1.00 94.56 176 GLY A CA 1
ATOM 1399 C C . GLY A 1 176 ? 13.235 -1.502 -13.020 1.00 94.56 176 GLY A C 1
ATOM 1400 O O . GLY A 1 176 ? 13.303 -0.956 -11.918 1.00 94.56 176 GLY A O 1
ATOM 1401 N N . MET A 1 177 ? 12.492 -0.997 -14.007 1.00 94.50 177 MET A N 1
ATOM 1402 C CA . MET A 1 177 ? 11.728 0.250 -13.880 1.00 94.50 177 MET A CA 1
ATOM 1403 C C . MET A 1 177 ? 10.452 0.083 -13.054 1.00 94.50 177 MET A C 1
ATOM 1405 O O . MET A 1 177 ? 10.090 0.997 -12.323 1.00 94.50 177 MET A O 1
ATOM 1409 N N . LEU A 1 178 ? 9.793 -1.074 -13.124 1.00 95.31 178 LEU A N 1
ATOM 1410 C CA . LEU A 1 178 ? 8.421 -1.240 -12.635 1.00 95.31 178 LEU A CA 1
ATOM 1411 C C . LEU A 1 178 ? 8.333 -2.057 -11.351 1.00 95.31 178 LEU A C 1
ATOM 1413 O O . LEU A 1 178 ? 8.932 -3.127 -11.236 1.00 95.31 178 LEU A O 1
ATOM 1417 N N . TRP A 1 179 ? 7.556 -1.574 -10.387 1.00 94.75 179 TRP A N 1
ATOM 1418 C CA . TRP A 1 179 ? 7.246 -2.334 -9.180 1.00 94.75 179 TRP A CA 1
ATOM 1419 C C . TRP A 1 179 ? 6.369 -3.551 -9.516 1.00 94.75 179 TRP A C 1
ATOM 1421 O O . TRP A 1 179 ? 5.609 -3.526 -10.481 1.00 94.75 179 TRP A O 1
ATOM 1431 N N . GLN A 1 180 ? 6.516 -4.645 -8.761 1.00 92.25 180 GLN A N 1
ATOM 1432 C CA . GLN A 1 180 ? 5.592 -5.775 -8.905 1.00 92.25 180 GLN A CA 1
ATOM 1433 C C . GLN A 1 180 ? 4.194 -5.356 -8.429 1.00 92.25 180 GLN A C 1
ATOM 1435 O O . GLN A 1 180 ? 4.057 -4.396 -7.681 1.00 92.25 180 GLN A O 1
ATOM 1440 N N . ARG A 1 181 ? 3.145 -6.057 -8.858 1.00 89.88 181 ARG A N 1
ATOM 1441 C CA . ARG A 1 181 ? 1.775 -5.826 -8.379 1.00 89.88 181 ARG A CA 1
ATOM 1442 C C . ARG A 1 181 ? 0.957 -7.110 -8.446 1.00 89.88 181 ARG A C 1
ATOM 1444 O O . ARG A 1 181 ? 1.463 -8.137 -8.904 1.00 89.88 181 ARG A O 1
ATOM 1451 N N . GLY A 1 182 ? -0.283 -7.042 -7.976 1.00 89.56 182 GLY A N 1
ATOM 1452 C CA . GLY A 1 182 ? -1.222 -8.159 -8.022 1.00 89.56 182 GLY A CA 1
ATOM 1453 C C . GLY A 1 182 ? -0.861 -9.297 -7.065 1.00 89.56 182 GLY A C 1
ATOM 1454 O O . GLY A 1 182 ? -0.233 -9.087 -6.017 1.00 89.56 182 GLY A O 1
ATOM 1455 N N . ASN A 1 183 ? -1.234 -10.520 -7.450 1.00 88.81 183 ASN A N 1
ATOM 1456 C CA . ASN A 1 183 ? -1.080 -11.723 -6.629 1.00 88.81 183 ASN A CA 1
ATOM 1457 C C . ASN A 1 183 ? 0.352 -11.966 -6.120 1.00 88.81 183 ASN A C 1
ATOM 1459 O O . ASN A 1 183 ? 0.530 -12.513 -5.033 1.00 88.81 183 ASN A O 1
ATOM 1463 N N . ALA A 1 184 ? 1.375 -11.521 -6.856 1.00 87.62 184 ALA A N 1
ATOM 1464 C CA . ALA A 1 184 ? 2.771 -11.753 -6.511 1.00 87.62 184 ALA A CA 1
ATOM 1465 C C . ALA A 1 184 ? 3.132 -11.081 -5.180 1.00 87.62 184 ALA A C 1
ATOM 1467 O O . ALA A 1 184 ? 3.812 -11.680 -4.345 1.00 87.62 184 ALA A O 1
ATOM 1468 N N . ILE A 1 185 ? 2.618 -9.868 -4.952 1.00 90.19 185 ILE A N 1
ATOM 1469 C CA . ILE A 1 185 ? 2.817 -9.144 -3.694 1.00 90.19 185 ILE A CA 1
ATOM 1470 C C . ILE A 1 185 ? 1.908 -9.707 -2.608 1.00 90.19 185 ILE A C 1
ATOM 1472 O O . ILE A 1 185 ? 2.390 -9.997 -1.513 1.00 90.19 185 ILE A O 1
ATOM 1476 N N . ARG A 1 186 ? 0.624 -9.932 -2.911 1.00 89.56 186 ARG A N 1
ATOM 1477 C CA . ARG A 1 186 ? -0.349 -10.440 -1.928 1.00 89.56 186 ARG A CA 1
ATOM 1478 C C . ARG A 1 186 ? 0.078 -11.773 -1.329 1.00 89.56 186 ARG A C 1
ATOM 1480 O O . ARG A 1 186 ? 0.014 -11.963 -0.116 1.00 89.56 186 ARG A O 1
ATOM 1487 N N . ARG A 1 187 ? 0.611 -12.661 -2.166 1.00 86.88 187 ARG A N 1
ATOM 1488 C CA . ARG A 1 187 ? 1.145 -13.952 -1.734 1.00 86.88 187 ARG A CA 1
ATOM 1489 C C . ARG A 1 187 ? 2.341 -13.806 -0.794 1.00 86.88 187 ARG A C 1
ATOM 1491 O O . ARG A 1 187 ? 2.479 -14.593 0.137 1.00 86.88 187 ARG A O 1
ATOM 1498 N N . SER A 1 188 ? 3.205 -12.816 -1.026 1.00 83.69 188 SER A N 1
ATOM 1499 C CA . SER A 1 188 ? 4.399 -12.602 -0.199 1.00 83.69 188 SER A CA 1
ATOM 1500 C C . SER A 1 188 ? 4.054 -12.183 1.233 1.00 83.69 188 SER A C 1
ATOM 1502 O O . SER A 1 188 ? 4.713 -12.630 2.167 1.00 83.69 188 SER A O 1
ATOM 1504 N N . VAL A 1 189 ? 2.983 -11.400 1.408 1.00 81.38 189 VAL A N 1
ATOM 1505 C CA . VAL A 1 189 ? 2.515 -10.919 2.719 1.00 81.38 189 VAL A CA 1
ATOM 1506 C C . VAL A 1 189 ? 1.953 -12.062 3.563 1.00 81.38 189 VAL A C 1
ATOM 1508 O O . VAL A 1 189 ? 2.203 -12.123 4.761 1.00 81.38 189 VAL A O 1
ATOM 1511 N N . LEU A 1 190 ? 1.245 -13.000 2.933 1.00 81.94 190 LEU A N 1
ATOM 1512 C CA . LEU A 1 190 ? 0.684 -14.182 3.596 1.00 81.94 190 LEU A CA 1
ATOM 1513 C C . LEU A 1 190 ? 1.627 -15.397 3.568 1.00 81.94 190 LEU A C 1
ATOM 1515 O O . LEU A 1 190 ? 1.206 -16.526 3.829 1.00 81.94 190 LEU A O 1
ATOM 1519 N N . SER A 1 191 ? 2.890 -15.205 3.187 1.00 80.19 191 SER A N 1
ATOM 1520 C CA . SER A 1 191 ? 3.853 -16.297 3.127 1.00 80.19 191 SER A CA 1
ATOM 1521 C C . SER A 1 191 ? 4.261 -16.709 4.537 1.00 80.19 191 SER A C 1
ATOM 1523 O O . SER A 1 191 ? 4.729 -15.891 5.323 1.00 80.19 191 SER A O 1
ATOM 1525 N N . TYR A 1 192 ? 4.165 -18.002 4.831 1.00 78.94 192 TYR A N 1
ATOM 1526 C CA . TYR A 1 192 ? 4.656 -18.581 6.076 1.00 78.94 192 TYR A CA 1
ATOM 1527 C C . TYR A 1 192 ? 5.625 -19.723 5.774 1.00 78.94 192 TYR A C 1
ATOM 1529 O O . TYR A 1 192 ? 5.459 -20.468 4.803 1.00 78.94 192 TYR A O 1
ATOM 1537 N N . TYR A 1 193 ? 6.657 -19.854 6.603 1.00 77.75 193 TYR A N 1
ATOM 1538 C CA . TYR A 1 193 ? 7.603 -20.957 6.499 1.00 77.75 193 TYR A CA 1
ATOM 1539 C C . TYR A 1 193 ? 7.029 -22.210 7.169 1.00 77.75 193 TYR A C 1
ATOM 1541 O O . TYR A 1 193 ? 6.557 -22.150 8.303 1.00 77.75 193 TYR A O 1
ATOM 1549 N N . ASN A 1 194 ? 7.092 -23.354 6.485 1.00 76.31 194 ASN A N 1
ATOM 1550 C CA . ASN A 1 194 ? 6.742 -24.651 7.057 1.00 76.31 194 ASN A CA 1
ATOM 1551 C C . ASN A 1 194 ? 7.758 -25.717 6.605 1.00 76.31 194 ASN A C 1
ATOM 1553 O O . ASN A 1 194 ? 7.737 -26.097 5.433 1.00 76.31 194 ASN A O 1
ATOM 1557 N N . PRO A 1 195 ? 8.619 -26.226 7.509 1.00 77.00 195 PRO A N 1
ATOM 1558 C CA . PRO A 1 195 ? 9.670 -27.183 7.156 1.00 77.00 195 PRO A CA 1
ATOM 1559 C C . PRO A 1 195 ? 9.131 -28.567 6.764 1.00 77.00 195 PRO A C 1
ATOM 1561 O O . PRO A 1 195 ? 9.826 -29.327 6.097 1.00 77.00 195 PRO A O 1
ATOM 1564 N N . PHE A 1 196 ? 7.898 -28.895 7.153 1.00 78.44 196 PHE A N 1
ATOM 1565 C CA . PHE A 1 196 ? 7.264 -30.190 6.890 1.00 78.44 196 PHE A CA 1
ATOM 1566 C C . PHE A 1 196 ? 6.373 -30.175 5.649 1.00 78.44 196 PHE A C 1
ATOM 1568 O O . PHE A 1 196 ? 5.841 -31.211 5.252 1.00 78.44 196 PHE A O 1
ATOM 1575 N N . LYS A 1 197 ? 6.189 -29.006 5.026 1.00 73.56 197 LYS A N 1
ATOM 1576 C CA . LYS A 1 197 ? 5.339 -28.855 3.851 1.00 73.56 197 LYS A CA 1
ATOM 1577 C C . LYS A 1 197 ? 6.193 -28.579 2.623 1.00 73.56 197 LYS A C 1
ATOM 1579 O O . LYS A 1 197 ? 6.593 -27.452 2.352 1.00 73.56 197 LYS A O 1
ATOM 1584 N N . SER A 1 198 ? 6.439 -29.627 1.847 1.00 63.47 198 SER A N 1
ATOM 1585 C CA . SER A 1 198 ? 7.066 -29.516 0.532 1.00 63.47 198 SER A CA 1
ATOM 1586 C C . SER A 1 198 ? 6.027 -29.037 -0.486 1.00 63.47 198 SER A C 1
ATOM 1588 O O . SER A 1 198 ? 5.304 -29.837 -1.071 1.00 63.47 198 SER A O 1
ATOM 1590 N N . GLY A 1 199 ? 5.894 -27.723 -0.675 1.00 65.69 199 GLY A N 1
ATOM 1591 C CA . GLY A 1 199 ? 4.981 -27.186 -1.685 1.00 65.69 199 GLY A CA 1
ATOM 1592 C C . GLY A 1 199 ? 4.890 -25.664 -1.726 1.00 65.69 199 GLY A C 1
ATOM 1593 O O . GLY A 1 199 ? 5.078 -24.975 -0.727 1.00 65.69 199 GLY A O 1
ATOM 1594 N N . ASN A 1 200 ? 4.552 -25.140 -2.905 1.00 68.12 200 ASN A N 1
ATOM 1595 C CA . ASN A 1 200 ? 4.228 -23.732 -3.111 1.00 68.12 200 ASN A CA 1
ATOM 1596 C C . ASN A 1 200 ? 2.795 -23.467 -2.632 1.00 68.12 200 ASN A C 1
ATOM 1598 O O . ASN A 1 200 ? 1.863 -23.499 -3.431 1.00 68.12 200 ASN A O 1
ATOM 1602 N N . ASN A 1 201 ? 2.605 -23.195 -1.338 1.00 73.69 201 ASN A N 1
ATOM 1603 C CA . ASN A 1 201 ? 1.304 -22.722 -0.860 1.00 73.69 201 ASN A CA 1
ATOM 1604 C C . ASN A 1 201 ? 0.949 -21.430 -1.598 1.00 73.69 201 ASN A C 1
ATOM 1606 O O . ASN A 1 201 ? 1.718 -20.460 -1.576 1.00 73.69 201 ASN A O 1
ATOM 1610 N N . LEU A 1 202 ? -0.185 -21.448 -2.289 1.00 79.62 202 LEU A N 1
ATOM 1611 C CA . LEU A 1 202 ? -0.783 -20.258 -2.865 1.00 79.62 202 LEU A CA 1
ATOM 1612 C C . LEU A 1 202 ? -1.659 -19.633 -1.789 1.00 79.62 202 LEU A C 1
ATOM 1614 O O . LEU A 1 202 ? -2.517 -20.298 -1.214 1.00 79.62 202 LEU A O 1
ATOM 1618 N N . THR A 1 203 ? -1.400 -18.368 -1.505 1.00 85.75 203 THR A N 1
ATOM 1619 C CA . THR A 1 203 ? -2.190 -17.560 -0.588 1.00 85.75 203 THR A CA 1
ATOM 1620 C C . THR A 1 203 ? -2.724 -16.373 -1.368 1.00 85.75 203 THR A C 1
ATOM 1622 O O . THR A 1 203 ? -2.022 -15.796 -2.200 1.00 85.75 203 THR A O 1
ATOM 1625 N N . GLU A 1 204 ? -3.987 -16.041 -1.131 1.00 88.25 204 GLU A N 1
ATOM 1626 C CA . GLU A 1 204 ? -4.649 -14.908 -1.762 1.00 88.25 204 GLU A CA 1
ATOM 1627 C C . GLU A 1 204 ? -5.508 -14.213 -0.711 1.00 88.25 204 GLU A C 1
ATOM 1629 O O . GLU A 1 204 ? -6.538 -14.739 -0.284 1.00 88.25 204 GLU A O 1
ATOM 1634 N N . ARG A 1 205 ? -5.057 -13.033 -0.272 1.00 89.25 205 ARG A N 1
ATOM 1635 C CA . ARG A 1 205 ? -5.760 -12.268 0.759 1.00 89.25 205 ARG A CA 1
ATOM 1636 C C . ARG A 1 205 ? -7.122 -11.789 0.274 1.00 89.25 205 ARG A C 1
ATOM 1638 O O . ARG A 1 205 ? -7.994 -11.644 1.111 1.00 89.25 205 ARG A O 1
ATOM 1645 N N . LEU A 1 206 ? -7.326 -11.587 -1.034 1.00 88.94 206 LEU A N 1
ATOM 1646 C CA . LEU A 1 206 ? -8.608 -11.102 -1.561 1.00 88.94 206 LEU A CA 1
ATOM 1647 C C . LEU A 1 206 ? -9.753 -12.093 -1.326 1.00 88.94 206 LEU A C 1
ATOM 1649 O O . LEU A 1 206 ? -10.884 -11.680 -1.076 1.00 88.94 206 LEU A O 1
ATOM 1653 N N . LEU A 1 207 ? -9.456 -13.398 -1.349 1.00 87.44 207 LEU A N 1
ATOM 1654 C CA . LEU A 1 207 ? -10.439 -14.429 -1.016 1.00 87.44 207 LEU A CA 1
ATOM 1655 C C . LEU A 1 207 ? -10.879 -14.295 0.444 1.00 87.44 207 LEU A C 1
ATOM 1657 O O . LEU A 1 207 ? -12.072 -14.288 0.729 1.00 87.44 207 LEU A O 1
ATOM 1661 N N . LEU A 1 208 ? -9.925 -14.120 1.360 1.00 83.56 208 LEU A N 1
ATOM 1662 C CA . LEU A 1 208 ? -10.212 -13.983 2.787 1.00 83.56 208 LEU A CA 1
ATOM 1663 C C . LEU A 1 208 ? -10.838 -12.627 3.119 1.00 83.56 208 LEU A C 1
ATOM 1665 O O . LEU A 1 208 ? -11.831 -12.585 3.833 1.00 83.56 208 LEU A O 1
ATOM 1669 N N . SER A 1 209 ? -10.335 -11.526 2.557 1.00 83.81 209 SER A N 1
ATOM 1670 C CA . SER A 1 209 ? -10.880 -10.190 2.807 1.00 83.81 209 SER A CA 1
ATOM 1671 C C . SER A 1 209 ? -12.347 -10.085 2.394 1.00 83.81 209 SER A C 1
ATOM 1673 O O . SER A 1 209 ? -13.091 -9.348 3.027 1.00 83.81 209 SER A O 1
ATOM 1675 N N . SER A 1 210 ? -12.774 -10.840 1.373 1.00 83.38 210 SER A N 1
ATOM 1676 C CA . SER A 1 210 ? -14.181 -10.895 0.960 1.00 83.38 210 SER A CA 1
ATOM 1677 C C . SER A 1 210 ? -15.092 -11.581 1.985 1.00 83.38 210 SER A C 1
ATOM 1679 O O . SER A 1 210 ? -16.233 -11.163 2.154 1.00 83.38 210 SER A O 1
ATOM 1681 N N . LEU A 1 211 ? -14.590 -12.586 2.715 1.00 81.50 211 LEU A N 1
ATOM 1682 C CA . LEU A 1 211 ? -15.363 -13.306 3.739 1.00 81.50 211 LEU A CA 1
ATOM 1683 C C . LEU A 1 211 ? -15.652 -12.447 4.963 1.00 81.50 211 LEU A C 1
ATOM 1685 O O . LEU A 1 211 ? -16.618 -12.685 5.681 1.00 81.50 211 LEU A O 1
ATOM 1689 N N . PHE A 1 212 ? -14.803 -11.457 5.198 1.00 77.31 212 PHE A N 1
ATOM 1690 C CA . PHE A 1 212 ? -14.875 -10.627 6.380 1.00 77.31 212 PHE A CA 1
ATOM 1691 C C . PHE A 1 212 ? -15.105 -9.145 6.056 1.00 77.31 212 PHE A C 1
ATOM 1693 O O . PHE A 1 212 ? -14.840 -8.261 6.874 1.00 77.31 212 PHE A O 1
ATOM 1700 N N . GLN A 1 213 ? -15.573 -8.854 4.844 1.00 74.75 213 GLN A N 1
ATOM 1701 C CA . GLN A 1 213 ? -15.856 -7.494 4.429 1.00 74.75 213 GLN A CA 1
ATOM 1702 C C . GLN A 1 213 ? -17.031 -6.951 5.248 1.00 74.75 213 GLN A C 1
ATOM 1704 O O . GLN A 1 213 ? -18.170 -7.389 5.110 1.00 74.75 213 GLN A O 1
ATOM 1709 N N . GLN A 1 214 ? -16.739 -5.992 6.118 1.00 76.69 214 GLN A N 1
ATOM 1710 C CA . GLN A 1 214 ? -17.741 -5.315 6.927 1.00 76.69 214 GLN A CA 1
ATOM 1711 C C . GLN A 1 214 ? -18.128 -4.008 6.242 1.00 76.69 214 GLN A C 1
ATOM 1713 O O . GLN A 1 214 ? -17.285 -3.139 6.034 1.00 76.69 214 GLN A O 1
ATOM 1718 N N . THR A 1 215 ? -19.402 -3.861 5.883 1.00 79.31 215 THR A N 1
ATOM 1719 C CA . THR A 1 215 ? -19.931 -2.593 5.372 1.00 79.31 215 THR A CA 1
ATOM 1720 C C . THR A 1 215 ? -20.070 -1.612 6.528 1.00 79.31 215 THR A C 1
ATOM 1722 O O . THR A 1 215 ? -20.983 -1.744 7.343 1.00 79.31 215 THR A O 1
ATOM 1725 N N . ALA A 1 216 ? -19.156 -0.649 6.612 1.00 84.44 216 ALA A N 1
ATOM 1726 C CA . ALA A 1 216 ? -19.255 0.450 7.559 1.00 84.44 216 ALA A CA 1
ATOM 1727 C C . ALA A 1 216 ? -20.194 1.537 7.032 1.00 84.44 216 ALA A C 1
ATOM 1729 O O . ALA A 1 216 ? -20.209 1.843 5.837 1.00 84.44 216 ALA A O 1
ATOM 1730 N N . CYS A 1 217 ? -20.943 2.167 7.936 1.00 91.44 217 CYS A N 1
ATOM 1731 C CA . CYS A 1 217 ? -21.517 3.471 7.642 1.00 91.44 217 CYS A CA 1
ATOM 1732 C C . CYS A 1 217 ? -20.361 4.477 7.543 1.00 91.44 217 CYS A C 1
ATOM 1734 O O . CYS A 1 217 ? -19.585 4.608 8.490 1.00 91.44 217 CYS A O 1
ATOM 1736 N N . SER A 1 218 ? -20.231 5.130 6.389 1.00 92.31 218 SER A N 1
ATOM 1737 C CA . SER A 1 218 ? -19.203 6.135 6.119 1.00 92.31 218 SER A CA 1
ATOM 1738 C C . SER A 1 218 ? -19.804 7.530 6.268 1.00 92.31 218 SER A C 1
ATOM 1740 O O . SER A 1 218 ? -20.689 7.896 5.496 1.00 92.31 218 SER A O 1
ATOM 1742 N N . ILE A 1 219 ? -19.278 8.317 7.201 1.00 95.25 219 ILE A N 1
ATOM 1743 C CA . ILE A 1 219 ? -19.705 9.688 7.493 1.00 95.25 219 ILE A CA 1
ATOM 1744 C C . ILE A 1 219 ? -18.595 10.659 7.086 1.00 95.25 219 ILE A C 1
ATOM 1746 O O . ILE A 1 219 ? -17.423 10.416 7.373 1.00 95.25 219 ILE A O 1
ATOM 1750 N N . SER A 1 220 ? -18.929 11.780 6.446 1.00 93.62 220 SER A N 1
ATOM 1751 C CA . SER A 1 220 ? -17.943 12.817 6.124 1.00 93.62 220 SER A CA 1
ATOM 1752 C C . SER A 1 220 ? -17.852 13.874 7.225 1.00 93.62 220 SER A C 1
ATOM 1754 O O . SER A 1 220 ? -18.865 14.414 7.663 1.00 93.62 220 SER A O 1
ATOM 1756 N N . ILE A 1 221 ? -16.638 14.286 7.612 1.00 94.06 221 ILE A N 1
ATOM 1757 C CA . ILE A 1 221 ? -16.453 15.403 8.569 1.00 94.06 221 ILE A CA 1
ATOM 1758 C C . ILE A 1 221 ? -16.883 16.775 8.025 1.00 94.06 221 ILE A C 1
ATOM 1760 O O . ILE A 1 221 ? -16.822 17.779 8.742 1.00 94.06 221 ILE A O 1
ATOM 1764 N N . SER A 1 222 ? -17.214 16.847 6.735 1.00 90.44 222 SER A N 1
ATOM 1765 C CA . SER A 1 222 ? -17.757 18.050 6.104 1.00 90.44 222 SER A CA 1
ATOM 1766 C C . SER A 1 222 ? -19.230 18.270 6.450 1.00 90.44 222 SER A C 1
ATOM 1768 O O . SER A 1 222 ? -19.732 19.376 6.259 1.00 90.44 222 SER A O 1
ATOM 1770 N N . GLU A 1 223 ? -19.919 17.245 6.949 1.00 90.69 223 GLU A N 1
ATOM 1771 C CA . GLU A 1 223 ? -21.314 17.332 7.375 1.00 90.69 223 GLU A CA 1
ATOM 1772 C C . GLU A 1 223 ? -21.414 18.051 8.722 1.00 90.69 223 GLU A C 1
ATOM 1774 O O . GLU A 1 223 ? -20.572 17.874 9.597 1.00 90.69 223 GLU A O 1
ATOM 1779 N N . SER A 1 224 ? -22.427 18.896 8.912 1.00 88.75 224 SER A N 1
ATOM 1780 C CA . SER A 1 224 ? -22.540 19.724 10.123 1.00 88.75 224 SER A CA 1
ATOM 1781 C C . SER A 1 224 ? -22.818 18.921 11.398 1.00 88.75 224 SER A C 1
ATOM 1783 O O . SER A 1 224 ? -22.447 19.350 12.487 1.00 88.75 224 SER A O 1
ATOM 1785 N N . ASP A 1 225 ? -23.462 17.766 11.268 1.00 94.19 225 ASP A N 1
ATOM 1786 C CA . ASP A 1 225 ? -23.910 16.874 12.340 1.00 94.19 225 ASP A CA 1
ATOM 1787 C C . ASP A 1 225 ? -23.140 15.542 12.356 1.00 94.19 225 ASP A C 1
ATOM 1789 O O . ASP A 1 225 ? -23.587 14.570 12.966 1.00 94.19 225 ASP A O 1
ATOM 1793 N N . TRP A 1 226 ? -21.954 15.509 11.737 1.00 95.69 226 TRP A N 1
ATOM 1794 C CA . TRP A 1 226 ? -21.134 14.304 11.568 1.00 95.69 226 TRP A CA 1
ATOM 1795 C C . TRP A 1 226 ? -20.932 13.506 12.866 1.00 95.69 226 TRP A C 1
ATOM 1797 O O . TRP A 1 226 ? -20.947 12.280 12.837 1.00 95.69 226 TRP A O 1
ATOM 1807 N N . LEU A 1 227 ? -20.773 14.173 14.018 1.00 95.94 227 LEU A N 1
ATOM 1808 C CA . LEU A 1 227 ? -20.558 13.501 15.304 1.00 95.94 227 LEU A CA 1
ATOM 1809 C C . LEU A 1 227 ? -21.815 12.754 15.768 1.00 95.94 227 LEU A C 1
ATOM 1811 O O . LEU A 1 227 ? -21.726 11.627 16.248 1.00 95.94 227 LEU A O 1
ATOM 1815 N N . ALA A 1 228 ? -22.990 13.362 15.592 1.00 95.00 228 ALA A N 1
ATOM 1816 C CA . ALA A 1 228 ? -24.259 12.731 15.935 1.00 95.00 228 ALA A CA 1
ATOM 1817 C C . ALA A 1 228 ? -24.549 11.544 15.006 1.00 95.00 228 ALA A C 1
ATOM 1819 O O . ALA A 1 228 ? -24.973 10.490 15.477 1.00 95.00 228 ALA A O 1
ATOM 1820 N N . GLN A 1 229 ? -24.258 11.687 13.709 1.00 96.06 229 GLN A N 1
ATOM 1821 C CA . GLN A 1 229 ? -24.367 10.591 12.746 1.00 96.06 229 GLN A CA 1
ATOM 1822 C C . GLN A 1 229 ? -23.398 9.446 13.068 1.00 96.06 229 GLN A C 1
ATOM 1824 O O . GLN A 1 229 ? -23.800 8.284 13.057 1.00 96.06 229 GLN A O 1
ATOM 1829 N N . LEU A 1 230 ? -22.150 9.766 13.426 1.00 95.44 230 LEU A N 1
ATOM 1830 C CA . LEU A 1 230 ? -21.153 8.789 13.861 1.00 95.44 230 LEU A CA 1
ATOM 1831 C C . LEU A 1 230 ? -21.646 8.016 15.090 1.00 95.44 230 LEU A C 1
ATOM 1833 O O . LEU A 1 230 ? -21.640 6.789 15.084 1.00 95.44 230 LEU A O 1
ATOM 1837 N N . HIS A 1 231 ? -22.124 8.718 16.121 1.00 94.88 231 HIS A N 1
ATOM 1838 C CA . HIS A 1 231 ? -22.668 8.089 17.327 1.00 94.88 231 HIS A CA 1
ATOM 1839 C C . HIS A 1 231 ? -23.867 7.194 17.002 1.00 94.88 231 HIS A C 1
ATOM 1841 O O . HIS A 1 231 ? -23.946 6.070 17.492 1.00 94.88 231 HIS A O 1
ATOM 1847 N N . HIS A 1 232 ? -24.778 7.658 16.144 1.00 93.69 232 HIS A N 1
ATOM 1848 C CA . HIS A 1 232 ? -25.933 6.874 15.716 1.00 93.69 232 HIS A CA 1
ATOM 1849 C C . HIS A 1 232 ? -25.521 5.584 14.999 1.00 93.69 232 HIS A C 1
ATOM 1851 O O . HIS A 1 232 ? -26.024 4.509 15.329 1.00 93.69 232 HIS A O 1
ATOM 1857 N N . ALA A 1 233 ? -24.573 5.678 14.066 1.00 94.06 233 ALA A N 1
ATOM 1858 C CA . ALA A 1 233 ? -24.071 4.534 13.320 1.00 94.06 233 ALA A CA 1
ATOM 1859 C C . ALA A 1 233 ? -23.362 3.518 14.227 1.00 94.06 233 ALA A C 1
ATOM 1861 O O . ALA A 1 233 ? -23.624 2.321 14.124 1.00 94.06 233 ALA A O 1
ATOM 1862 N N . ILE A 1 234 ? -22.526 3.984 15.161 1.00 93.06 234 ILE A N 1
ATOM 1863 C CA . ILE A 1 234 ? -21.851 3.117 16.134 1.00 93.06 234 ILE A CA 1
ATOM 1864 C C . ILE A 1 234 ? -22.874 2.419 17.042 1.00 93.06 234 ILE A C 1
ATOM 1866 O O . ILE A 1 234 ? -22.757 1.221 17.272 1.00 93.06 234 ILE A O 1
ATOM 1870 N N . THR A 1 235 ? -23.913 3.115 17.509 1.00 91.06 235 THR A N 1
ATOM 1871 C CA . THR A 1 235 ? -24.982 2.503 18.319 1.00 91.06 235 THR A CA 1
ATOM 1872 C C . THR A 1 235 ? -25.772 1.439 17.551 1.00 91.06 235 THR A C 1
ATOM 1874 O O . THR A 1 235 ? -26.233 0.471 18.149 1.00 91.06 235 THR A O 1
ATOM 1877 N N . GLN A 1 236 ? -25.949 1.595 16.236 1.00 89.50 236 GLN A N 1
ATOM 1878 C CA . GLN A 1 236 ? -26.696 0.635 15.416 1.00 89.50 236 GLN A CA 1
ATOM 1879 C C . GLN A 1 236 ? -25.861 -0.556 14.937 1.00 89.50 236 GLN A C 1
ATOM 1881 O O . GLN A 1 236 ? -26.400 -1.652 14.783 1.00 89.50 236 GLN A O 1
ATOM 1886 N N . HIS A 1 237 ? -24.576 -0.343 14.658 1.00 88.62 237 HIS A N 1
ATOM 1887 C CA . HIS A 1 237 ? -23.730 -1.313 13.956 1.00 88.62 237 HIS A CA 1
ATOM 1888 C C . HIS A 1 237 ? -22.480 -1.735 14.743 1.00 88.62 237 HIS A C 1
ATOM 1890 O O . HIS A 1 237 ? -21.726 -2.587 14.280 1.00 88.62 237 HIS A O 1
ATOM 1896 N N . GLY A 1 238 ? -22.231 -1.140 15.910 1.00 89.19 238 GLY A N 1
ATOM 1897 C CA . GLY A 1 238 ? -21.044 -1.356 16.744 1.00 89.19 238 GLY A CA 1
ATOM 1898 C C . GLY A 1 238 ? -19.803 -0.579 16.289 1.00 89.19 238 GLY A C 1
ATOM 1899 O O . GLY A 1 238 ? -18.877 -0.381 17.075 1.00 89.19 238 GLY A O 1
ATOM 1900 N N . PHE A 1 239 ? -19.778 -0.098 15.044 1.00 91.62 239 PHE A N 1
ATOM 1901 C CA . PHE A 1 239 ? -18.679 0.677 14.469 1.00 91.62 239 PHE A CA 1
ATOM 1902 C C . PHE A 1 239 ? -19.154 1.589 13.330 1.00 91.62 239 PHE A C 1
ATOM 1904 O O . PHE A 1 239 ? -20.209 1.370 12.734 1.00 91.62 239 PHE A O 1
ATOM 1911 N N . ALA A 1 240 ? -18.343 2.591 12.992 1.00 94.19 240 ALA A N 1
ATOM 1912 C CA . ALA A 1 240 ? -18.499 3.395 11.783 1.00 94.19 240 ALA A CA 1
ATOM 1913 C C . ALA A 1 240 ? -17.159 3.967 11.303 1.00 94.19 240 ALA A C 1
ATOM 1915 O O . ALA A 1 240 ? -16.159 3.976 12.026 1.00 94.19 240 ALA A O 1
ATOM 1916 N N . GLU A 1 241 ? -17.156 4.442 10.062 1.00 94.75 241 GLU A N 1
ATOM 1917 C CA . GLU A 1 241 ? -16.003 5.047 9.410 1.00 94.75 241 GLU A CA 1
ATOM 1918 C C . GLU A 1 241 ? -16.236 6.541 9.202 1.00 94.75 241 GLU A C 1
ATOM 1920 O O . GLU A 1 241 ? -17.292 6.988 8.761 1.00 94.75 241 GLU A O 1
ATOM 1925 N N . LEU A 1 242 ? -15.223 7.328 9.535 1.00 95.06 242 LEU A N 1
ATOM 1926 C CA . LEU A 1 242 ? -15.216 8.770 9.418 1.00 95.06 242 LEU A CA 1
ATOM 1927 C C . LEU A 1 242 ? -14.212 9.174 8.341 1.00 95.06 242 LEU A C 1
ATOM 1929 O O . LEU A 1 242 ? -12.999 8.996 8.483 1.00 95.06 242 LEU A O 1
ATOM 1933 N N . HIS A 1 243 ? -14.730 9.737 7.260 1.00 93.94 243 HIS A N 1
ATOM 1934 C CA . HIS A 1 243 ? -13.957 10.190 6.120 1.00 93.94 243 HIS A CA 1
ATOM 1935 C C . HIS A 1 243 ? -13.494 11.627 6.335 1.00 93.94 243 HIS A C 1
ATOM 1937 O O . HIS A 1 243 ? -14.287 12.554 6.519 1.00 93.94 243 HIS A O 1
ATOM 1943 N N . ILE A 1 244 ? -12.179 11.809 6.270 1.00 91.69 244 ILE A N 1
ATOM 1944 C CA . ILE A 1 244 ? -11.499 13.092 6.385 1.00 91.69 244 ILE A CA 1
ATOM 1945 C C . ILE A 1 244 ? -10.911 13.436 5.015 1.00 91.69 244 ILE A C 1
ATOM 1947 O O . ILE A 1 244 ? -9.879 12.870 4.618 1.00 91.69 244 ILE A O 1
ATOM 1951 N N . PRO A 1 245 ? -11.538 14.382 4.287 1.00 87.94 245 PRO A N 1
ATOM 1952 C CA . PRO A 1 245 ? -11.002 14.880 3.037 1.00 87.94 245 PRO A CA 1
ATOM 1953 C C . PRO A 1 245 ? -9.592 15.425 3.218 1.00 87.94 245 PRO A C 1
ATOM 1955 O O . PRO A 1 245 ? -9.241 15.990 4.260 1.00 87.94 245 PRO A O 1
ATOM 1958 N N . ARG A 1 246 ? -8.780 15.318 2.167 1.00 80.69 246 ARG A N 1
ATOM 1959 C CA . ARG A 1 246 ? -7.396 15.808 2.173 1.00 80.69 246 ARG A CA 1
ATOM 1960 C C . ARG A 1 246 ? -7.262 17.260 2.652 1.00 80.69 246 ARG A C 1
ATOM 1962 O O . ARG A 1 246 ? -6.329 17.574 3.389 1.00 80.69 246 ARG A O 1
ATOM 1969 N N . GLU A 1 247 ? -8.203 18.115 2.268 1.00 81.56 247 GLU A N 1
ATOM 1970 C CA . GLU A 1 247 ? -8.257 19.543 2.617 1.00 81.56 247 GLU A CA 1
ATOM 1971 C C . GLU A 1 247 ? -8.465 19.777 4.124 1.00 81.56 247 GLU A C 1
ATOM 1973 O O . GLU A 1 247 ? -7.962 20.743 4.701 1.00 81.56 247 GLU A O 1
ATOM 1978 N N . ALA A 1 248 ? -9.139 18.842 4.791 1.00 87.00 248 ALA A N 1
ATOM 1979 C CA . ALA A 1 248 ? -9.506 18.922 6.197 1.00 87.00 248 ALA A CA 1
ATOM 1980 C C . ALA A 1 248 ? -8.585 18.100 7.120 1.00 87.00 248 ALA A C 1
ATOM 1982 O O . ALA A 1 248 ? -8.838 18.010 8.319 1.00 87.00 248 ALA A O 1
ATOM 1983 N N . ARG A 1 249 ? -7.463 17.560 6.614 1.00 83.88 249 ARG A N 1
ATOM 1984 C CA . ARG A 1 249 ? -6.477 16.800 7.418 1.00 83.88 249 ARG A CA 1
ATOM 1985 C C . ARG A 1 249 ? -5.926 17.567 8.621 1.00 83.88 249 ARG A C 1
ATOM 1987 O O . ARG A 1 249 ? -5.534 16.961 9.610 1.00 83.88 249 ARG A O 1
ATOM 1994 N N . HIS A 1 250 ? -5.899 18.895 8.569 1.00 84.56 250 HIS A N 1
ATOM 1995 C CA . HIS A 1 250 ? -5.479 19.714 9.707 1.00 84.56 250 HIS A CA 1
ATOM 1996 C C . HIS A 1 250 ? -6.395 19.545 10.939 1.00 84.56 250 HIS A C 1
ATOM 1998 O O . HIS A 1 250 ? -5.963 19.828 12.052 1.00 84.56 250 HIS A O 1
ATOM 2004 N N . ARG A 1 251 ? -7.620 19.031 10.754 1.00 89.06 251 ARG A N 1
ATOM 2005 C CA . ARG A 1 251 ? -8.615 18.792 11.809 1.00 89.06 251 ARG A CA 1
ATOM 2006 C C . ARG A 1 251 ? -8.518 17.414 12.467 1.00 89.06 251 ARG A C 1
ATOM 2008 O O . ARG A 1 251 ? -9.293 17.135 13.368 1.00 89.06 251 ARG A O 1
ATOM 2015 N N . ILE A 1 252 ? -7.586 16.542 12.067 1.00 90.44 252 ILE A N 1
ATOM 2016 C CA . ILE A 1 252 ? -7.506 15.162 12.597 1.00 90.44 252 ILE A CA 1
ATOM 2017 C C . ILE A 1 252 ? -7.417 15.141 14.127 1.00 90.44 252 ILE A C 1
ATO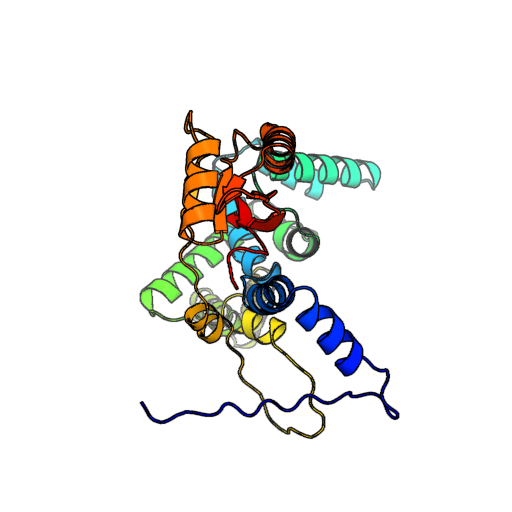M 2019 O O . ILE A 1 252 ? -8.150 14.404 14.776 1.00 90.44 252 ILE A O 1
ATOM 2023 N N . VAL A 1 253 ? -6.547 15.971 14.709 1.00 91.00 253 VAL A N 1
ATOM 2024 C CA . VAL A 1 253 ? -6.363 16.018 16.168 1.00 91.00 253 VAL A CA 1
ATOM 2025 C C . VAL A 1 253 ? -7.630 16.516 16.865 1.00 91.00 253 VAL A C 1
ATOM 2027 O O . VAL A 1 253 ? -8.022 15.947 17.879 1.00 91.00 253 VAL A O 1
ATOM 2030 N N . GLU A 1 254 ? -8.281 17.541 16.307 1.00 93.50 254 GLU A N 1
ATOM 2031 C CA . GLU A 1 254 ? -9.562 18.076 16.795 1.00 93.50 254 GLU A CA 1
ATOM 2032 C C . GLU A 1 254 ? -10.640 16.986 16.789 1.00 93.50 254 GLU A C 1
ATOM 2034 O O . GLU A 1 254 ? -11.282 16.754 17.808 1.00 93.50 254 GLU A O 1
ATOM 2039 N N . VAL A 1 255 ? -10.787 16.282 15.664 1.00 93.81 255 VAL A N 1
ATOM 2040 C CA . VAL A 1 255 ? -11.784 15.226 15.459 1.00 93.81 255 VAL A CA 1
ATOM 2041 C C . VAL A 1 255 ? -11.565 14.058 16.417 1.00 93.81 255 VAL A C 1
ATOM 2043 O O . VAL A 1 255 ? -12.491 13.691 17.134 1.00 93.81 255 VAL A O 1
ATOM 2046 N N . ILE A 1 256 ? -10.347 13.506 16.480 1.00 93.69 256 ILE A N 1
ATOM 2047 C CA . ILE A 1 256 ? -10.027 12.387 17.381 1.00 93.69 256 ILE A CA 1
ATOM 2048 C C . ILE A 1 256 ? -10.279 12.787 18.836 1.00 93.69 256 ILE A C 1
ATOM 2050 O O . ILE A 1 256 ? -10.918 12.041 19.573 1.00 93.69 256 ILE A O 1
ATOM 2054 N N . SER A 1 257 ? -9.832 13.982 19.236 1.00 94.06 257 SER A N 1
ATOM 2055 C CA . SER A 1 257 ? -10.044 14.474 20.600 1.00 94.06 257 SER A CA 1
ATOM 2056 C C . SER A 1 257 ? -11.532 14.607 20.912 1.00 94.06 257 SER A C 1
ATOM 2058 O O . SER A 1 257 ? -11.964 14.171 21.972 1.00 94.06 257 SER A O 1
ATOM 2060 N N . LEU A 1 258 ? -12.327 15.167 19.991 1.00 95.06 258 LEU A N 1
ATOM 2061 C CA . LEU A 1 258 ? -13.763 15.350 20.189 1.00 95.06 258 LEU A CA 1
ATOM 2062 C C . LEU A 1 258 ? -14.494 14.012 20.342 1.00 95.06 258 LEU A C 1
ATOM 2064 O O . LEU A 1 258 ? -15.312 13.872 21.249 1.00 95.06 258 LEU A O 1
ATOM 2068 N N . VAL A 1 259 ? -14.173 13.027 19.501 1.00 95.12 259 VAL A N 1
ATOM 2069 C CA . VAL A 1 259 ? -14.760 11.680 19.578 1.00 95.12 259 VAL A CA 1
ATOM 2070 C C . VAL A 1 259 ? -14.385 10.991 20.896 1.00 95.12 259 VAL A C 1
ATOM 2072 O O . VAL A 1 259 ? -15.243 10.404 21.542 1.00 95.12 259 VAL A O 1
ATOM 2075 N N . GLN A 1 260 ? -13.137 11.125 21.356 1.00 91.50 260 GLN A N 1
ATOM 2076 C CA . GLN A 1 260 ? -12.669 10.493 22.598 1.00 91.50 260 GLN A CA 1
ATOM 2077 C C . GLN A 1 260 ? -13.236 11.117 23.881 1.00 91.50 260 GLN A C 1
ATOM 2079 O O . GLN A 1 260 ? -13.257 10.450 24.912 1.00 91.50 260 GLN A O 1
ATOM 2084 N N . VAL A 1 261 ? -13.677 12.380 23.854 1.00 94.44 261 VAL A N 1
ATOM 2085 C CA . VAL A 1 261 ? -14.258 13.054 25.035 1.00 94.44 261 VAL A CA 1
ATOM 2086 C C . VAL A 1 261 ? -15.784 13.093 25.027 1.00 94.44 261 VAL A C 1
ATOM 2088 O O . VAL A 1 261 ? -16.378 13.469 26.037 1.00 94.44 261 VAL A O 1
ATOM 2091 N N . THR A 1 262 ? -16.424 12.723 23.915 1.00 94.88 262 THR A N 1
ATOM 2092 C CA . THR A 1 262 ? -17.886 12.736 23.799 1.00 94.88 262 THR A CA 1
ATOM 2093 C C . THR A 1 262 ? -18.421 11.314 23.964 1.00 94.88 262 THR A C 1
ATOM 2095 O O . THR A 1 262 ? -18.195 10.481 23.090 1.00 94.88 262 THR A O 1
ATOM 2098 N N . PRO A 1 263 ? -19.138 11.007 25.057 1.00 94.12 263 PRO A N 1
ATOM 2099 C CA . PRO A 1 263 ? -19.679 9.672 25.257 1.00 94.12 263 PRO A CA 1
ATOM 2100 C C . PRO A 1 263 ? -20.851 9.380 24.310 1.00 94.12 263 PRO A C 1
ATOM 2102 O O . PRO A 1 263 ? -21.621 10.269 23.934 1.00 94.12 263 PRO A O 1
ATOM 2105 N N . ILE A 1 264 ? -21.014 8.103 23.983 1.00 94.25 264 ILE A N 1
ATOM 2106 C CA . ILE A 1 264 ? -22.191 7.523 23.348 1.00 94.25 264 ILE A CA 1
ATOM 2107 C C . ILE A 1 264 ? -23.094 6.976 24.453 1.00 94.25 264 ILE A C 1
ATOM 2109 O O . ILE A 1 264 ? -22.655 6.192 25.297 1.00 94.25 264 ILE A O 1
ATOM 2113 N N . GLU A 1 265 ? -24.361 7.386 24.445 1.00 89.88 265 GLU A N 1
ATOM 2114 C CA . GLU A 1 265 ? -25.376 6.791 25.309 1.00 89.88 265 GLU A CA 1
ATOM 2115 C C . GLU A 1 265 ? -25.845 5.464 24.697 1.00 89.88 265 GLU A C 1
ATOM 2117 O O . GLU A 1 265 ? -26.470 5.437 23.635 1.00 89.88 265 GLU A O 1
ATOM 2122 N N . TYR A 1 266 ? -25.528 4.357 25.367 1.00 87.56 266 TYR A N 1
ATOM 2123 C CA . TYR A 1 266 ? -25.860 3.002 24.930 1.00 87.56 266 TYR A CA 1
ATOM 2124 C C . TYR A 1 266 ? -26.496 2.237 26.092 1.00 87.56 266 TYR A C 1
ATOM 2126 O O . TYR A 1 266 ? -25.858 2.006 27.116 1.00 87.56 266 TYR A O 1
ATOM 2134 N N . PHE A 1 267 ? -27.785 1.901 25.973 1.00 86.19 267 PHE A N 1
ATOM 2135 C CA . PHE A 1 267 ? -28.580 1.248 27.029 1.00 86.19 267 PHE A CA 1
ATOM 2136 C C . PHE A 1 267 ? -28.474 1.905 28.424 1.00 86.19 267 PHE A C 1
ATOM 2138 O O . PHE A 1 267 ? -28.447 1.223 29.447 1.00 86.19 267 PHE A O 1
ATOM 2145 N N . GLY A 1 268 ? -28.427 3.240 28.480 1.00 85.75 268 GLY A N 1
ATOM 2146 C CA . GLY A 1 268 ? -28.321 3.999 29.734 1.00 85.75 268 GLY A CA 1
ATOM 2147 C C . GLY A 1 268 ? -26.909 4.054 30.332 1.00 85.75 268 GLY A C 1
ATOM 2148 O O . GLY A 1 268 ? -26.728 4.587 31.427 1.00 85.75 268 GLY A O 1
ATOM 2149 N N . LEU A 1 269 ? -25.906 3.530 29.624 1.00 89.69 269 LEU A N 1
ATOM 2150 C CA . LEU A 1 269 ? -24.490 3.691 29.940 1.00 89.69 269 LEU A CA 1
ATOM 2151 C C . LEU A 1 269 ? -23.871 4.770 29.052 1.00 89.69 269 LEU A C 1
ATOM 2153 O O . LEU A 1 269 ? -24.266 4.948 27.904 1.00 89.69 269 LEU A O 1
ATOM 2157 N N . HIS A 1 270 ? -22.869 5.461 29.589 1.00 92.19 270 HIS A N 1
ATOM 2158 C CA . HIS A 1 270 ? -22.019 6.365 28.820 1.00 92.19 270 HIS A CA 1
ATOM 2159 C C . HIS A 1 270 ? -20.743 5.617 28.452 1.00 92.19 270 HIS A C 1
ATOM 2161 O O . HIS A 1 270 ? -19.910 5.354 29.321 1.00 92.19 270 HIS A O 1
ATOM 2167 N N . LEU A 1 271 ? -20.613 5.262 27.178 1.00 92.38 271 LEU A N 1
ATOM 2168 C CA . LEU A 1 271 ? -19.455 4.555 26.642 1.00 92.38 271 LEU A CA 1
ATOM 2169 C C . LEU A 1 271 ? -18.637 5.488 25.759 1.00 92.38 271 LEU A C 1
ATOM 2171 O O . LEU A 1 271 ? -19.184 6.392 25.133 1.00 92.38 271 LEU A O 1
ATOM 2175 N N . TYR A 1 272 ? -17.329 5.273 25.697 1.00 92.50 272 TYR A N 1
ATOM 2176 C CA . TYR A 1 272 ? -16.444 6.096 24.881 1.00 92.50 272 TYR A CA 1
ATOM 2177 C C . TYR A 1 272 ? -15.986 5.294 23.665 1.00 92.50 272 TYR A C 1
ATOM 2179 O O . TYR A 1 272 ? -15.403 4.222 23.840 1.00 92.50 272 TYR A O 1
ATOM 2187 N N . PRO A 1 273 ? -16.235 5.784 22.440 1.00 93.00 273 PRO A N 1
ATOM 2188 C CA . PRO A 1 273 ? -15.766 5.109 21.243 1.00 93.00 273 PRO A CA 1
ATOM 2189 C C . PRO A 1 273 ? -14.236 5.096 21.209 1.00 93.00 273 PRO A C 1
ATOM 2191 O O . PRO A 1 273 ? -13.574 6.090 21.525 1.00 93.00 273 PRO A O 1
ATOM 2194 N N . ARG A 1 274 ? -13.668 3.972 20.777 1.00 90.69 274 ARG A N 1
ATOM 2195 C CA . ARG A 1 274 ? -12.230 3.845 20.532 1.00 90.69 274 ARG A CA 1
ATOM 2196 C C . ARG A 1 274 ? -11.940 3.936 19.046 1.00 90.69 274 ARG A C 1
ATOM 2198 O O . ARG A 1 274 ? -12.698 3.427 18.223 1.00 90.69 274 ARG A O 1
ATOM 2205 N N . GLU A 1 275 ? -10.822 4.564 18.704 1.00 91.88 275 GLU A N 1
ATOM 2206 C CA . GLU A 1 275 ? -10.265 4.451 17.360 1.00 91.88 275 GLU A CA 1
ATOM 2207 C C . GLU A 1 275 ? -9.744 3.024 17.191 1.00 91.88 275 GLU A C 1
ATOM 2209 O O . GLU A 1 275 ? -8.880 2.585 17.953 1.00 91.88 275 GLU A O 1
ATOM 2214 N N . SER A 1 276 ? -10.277 2.297 16.214 1.00 87.81 276 SER A N 1
ATOM 2215 C CA . SER A 1 276 ? -9.745 0.991 15.862 1.00 87.81 276 SER A CA 1
ATOM 2216 C C . SER A 1 276 ? -8.798 1.086 14.682 1.00 87.81 276 SER A C 1
ATOM 2218 O O . SER A 1 276 ? -7.746 0.454 14.727 1.00 87.81 276 SER A O 1
ATOM 2220 N N . ALA A 1 277 ? -9.117 1.841 13.622 1.00 86.19 277 ALA A N 1
ATOM 2221 C CA . ALA A 1 277 ? -8.333 1.882 12.382 1.00 86.19 277 ALA A CA 1
ATOM 2222 C C . ALA A 1 277 ? -8.030 3.280 11.851 1.00 86.19 277 ALA A C 1
ATOM 2224 O O . ALA A 1 277 ? -8.839 4.196 11.974 1.00 86.19 277 ALA A O 1
ATOM 2225 N N . VAL A 1 278 ? -6.911 3.361 11.127 1.00 87.06 278 VAL A N 1
ATOM 2226 C CA . VAL A 1 278 ? -6.565 4.475 10.252 1.00 87.06 278 VAL A CA 1
ATOM 2227 C C . VAL A 1 278 ? -6.156 3.910 8.903 1.00 87.06 278 VAL A C 1
ATOM 2229 O O . VAL A 1 278 ? -5.161 3.191 8.817 1.00 87.06 278 VAL A O 1
ATOM 2232 N N . ASP A 1 279 ? -6.887 4.286 7.864 1.00 81.69 279 ASP A N 1
ATOM 2233 C CA . ASP A 1 279 ? -6.610 3.904 6.486 1.00 81.69 279 ASP A CA 1
ATOM 2234 C C . ASP A 1 279 ? -6.501 5.133 5.578 1.00 81.69 279 ASP A C 1
ATOM 2236 O O . ASP A 1 279 ? -6.963 6.233 5.894 1.00 81.69 279 ASP A O 1
ATOM 2240 N N . TYR A 1 280 ? -5.869 4.942 4.420 1.00 76.56 280 TYR A N 1
ATOM 2241 C CA . TYR A 1 280 ? -5.795 5.941 3.358 1.00 76.56 280 TYR A CA 1
ATOM 2242 C C . TYR A 1 280 ? -6.498 5.405 2.113 1.00 76.56 280 TYR A C 1
ATOM 2244 O O . TYR A 1 280 ? -6.058 4.411 1.536 1.00 76.56 280 TYR A O 1
ATOM 2252 N N . GLN A 1 281 ? -7.559 6.083 1.680 1.00 73.75 281 GLN A N 1
ATOM 2253 C CA . GLN A 1 281 ? -8.357 5.704 0.511 1.00 73.75 281 GLN A CA 1
ATOM 2254 C C . GLN A 1 281 ? -8.505 6.913 -0.415 1.00 73.75 281 GLN A C 1
ATOM 2256 O O . GLN A 1 281 ? -8.962 7.968 0.022 1.00 73.75 281 GLN A O 1
ATOM 2261 N N . ASP A 1 282 ? -8.060 6.795 -1.670 1.00 68.38 282 ASP A N 1
ATOM 2262 C CA . ASP A 1 282 ? -8.150 7.849 -2.697 1.00 68.38 282 ASP A CA 1
ATOM 2263 C C . ASP A 1 282 ? -7.629 9.230 -2.246 1.00 68.38 282 ASP A C 1
ATOM 2265 O O . ASP A 1 282 ? -8.168 10.285 -2.579 1.00 68.38 282 ASP A O 1
ATOM 2269 N N . GLY A 1 283 ? -6.568 9.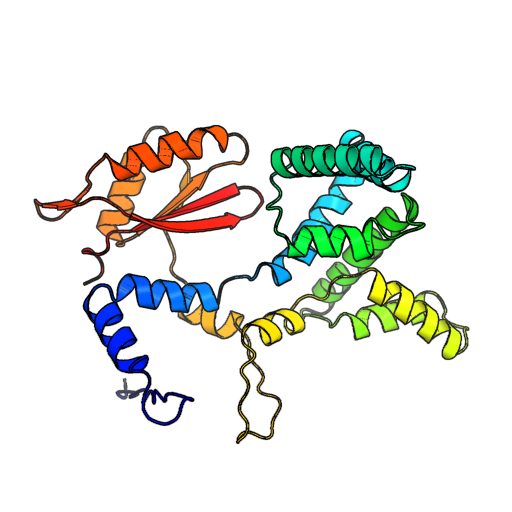239 -1.432 1.00 67.94 283 GLY A N 1
ATOM 2270 C CA . GLY A 1 283 ? -5.987 10.462 -0.867 1.00 67.94 283 GLY A CA 1
ATOM 2271 C C . GLY A 1 283 ? -6.747 11.045 0.334 1.00 67.94 283 GLY A C 1
ATOM 2272 O O . GLY A 1 283 ? -6.271 12.015 0.937 1.00 67.94 283 GLY A O 1
ATOM 2273 N N . ASN A 1 284 ? -7.861 10.445 0.743 1.00 80.19 284 ASN A N 1
ATOM 2274 C CA . ASN A 1 284 ? -8.572 10.743 1.984 1.00 80.19 284 ASN A CA 1
ATOM 2275 C C . ASN A 1 284 ? -8.044 9.878 3.129 1.00 80.19 284 ASN A C 1
ATOM 2277 O O . ASN A 1 284 ? -7.458 8.817 2.909 1.00 80.19 284 ASN A O 1
ATOM 2281 N N . LEU A 1 285 ? -8.218 10.366 4.354 1.00 86.50 285 LEU A N 1
ATOM 2282 C CA . LEU A 1 285 ? -7.975 9.578 5.556 1.00 86.50 285 LEU A CA 1
ATOM 2283 C C . LEU A 1 285 ? -9.312 9.004 6.021 1.00 86.50 285 LEU A C 1
ATOM 2285 O O . LEU A 1 285 ? -10.291 9.743 6.099 1.00 86.50 285 LEU A O 1
ATOM 2289 N N . VAL A 1 286 ? -9.342 7.717 6.333 1.00 90.81 286 VAL A N 1
ATOM 2290 C CA . VAL A 1 286 ? -10.513 7.034 6.883 1.00 90.81 286 VAL A CA 1
ATOM 2291 C C . VAL A 1 286 ? -10.166 6.606 8.299 1.00 90.81 286 VAL A C 1
ATOM 2293 O O . VAL A 1 286 ? -9.221 5.847 8.507 1.00 90.81 286 VAL A O 1
ATOM 2296 N N . LEU A 1 287 ? -10.887 7.151 9.276 1.00 93.19 287 LEU A N 1
ATOM 2297 C CA . LEU A 1 287 ? -10.765 6.772 10.680 1.00 93.19 287 LEU A CA 1
ATOM 2298 C C . LEU A 1 287 ? -11.920 5.856 11.038 1.00 93.19 287 LEU A C 1
ATOM 2300 O O . LEU A 1 287 ? -13.074 6.215 10.825 1.00 93.19 287 LEU A O 1
ATOM 2304 N N . ARG A 1 288 ? -11.631 4.700 11.618 1.00 92.56 288 ARG A N 1
ATOM 2305 C CA . ARG A 1 288 ? -12.663 3.781 12.080 1.00 92.56 288 ARG A CA 1
ATOM 2306 C C . ARG A 1 288 ? -12.802 3.871 13.586 1.00 92.56 288 ARG A C 1
ATOM 2308 O O . ARG A 1 288 ? -11.812 3.735 14.305 1.00 92.56 288 ARG A O 1
ATOM 2315 N N . PHE A 1 289 ? -14.032 4.066 14.039 1.00 93.56 289 PHE A N 1
ATOM 2316 C CA . PHE A 1 289 ? -14.386 4.109 15.450 1.00 93.56 289 PHE A CA 1
ATOM 2317 C C . PHE A 1 289 ? -15.343 2.975 15.781 1.00 93.56 289 PHE A C 1
ATOM 2319 O O . PHE A 1 289 ? -16.214 2.634 14.981 1.00 93.56 289 PHE A O 1
ATOM 2326 N N . GLU A 1 290 ? -15.183 2.396 16.963 1.00 91.62 290 GLU A N 1
ATOM 2327 C CA . GLU A 1 290 ? -16.008 1.288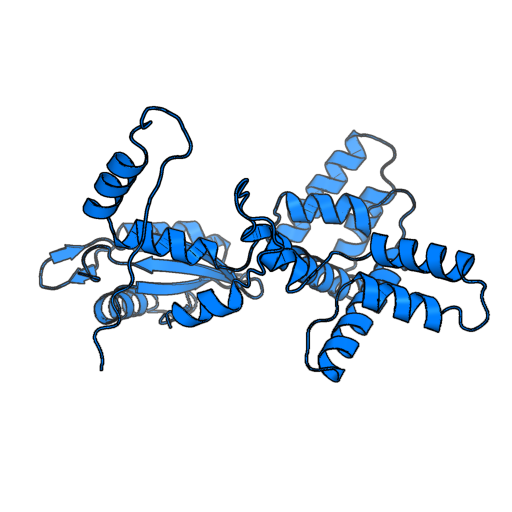 17.436 1.00 91.62 290 GLU A CA 1
ATOM 2328 C C . GLU A 1 290 ? -16.295 1.382 18.934 1.00 91.62 290 GLU A C 1
ATOM 2330 O O . GLU A 1 290 ? -15.588 2.070 19.677 1.00 91.62 290 GLU A O 1
ATOM 2335 N N . LEU A 1 291 ? -17.325 0.656 19.368 1.00 88.88 291 LEU A N 1
ATOM 2336 C CA . LEU A 1 291 ? -17.589 0.347 20.770 1.00 88.88 291 LEU A CA 1
ATOM 2337 C C . LEU A 1 291 ? -17.221 -1.112 21.025 1.00 88.88 291 LEU A C 1
ATOM 2339 O O . LEU A 1 291 ? -17.813 -2.018 20.438 1.00 88.88 291 LEU A O 1
ATOM 2343 N N . ALA A 1 292 ? -16.256 -1.340 21.915 1.00 76.94 292 ALA A N 1
ATOM 2344 C CA . ALA A 1 292 ? -15.818 -2.687 22.277 1.00 76.94 292 ALA A CA 1
ATOM 2345 C C . ALA A 1 292 ? -16.965 -3.496 22.907 1.00 76.94 292 ALA A C 1
ATOM 2347 O O . ALA A 1 292 ? -17.085 -4.699 22.699 1.00 76.94 292 ALA A O 1
ATOM 2348 N N . GLU A 1 293 ? -17.832 -2.804 23.643 1.00 75.56 293 GLU A N 1
ATOM 2349 C CA . GLU A 1 293 ? -18.944 -3.350 24.410 1.00 75.56 293 GLU A CA 1
ATOM 2350 C C . GLU A 1 293 ? -20.203 -3.605 23.564 1.00 75.56 293 GLU A C 1
ATOM 2352 O O . GLU A 1 293 ? -21.127 -4.257 24.041 1.00 75.56 293 GLU A O 1
ATOM 2357 N N . ALA A 1 294 ? -20.268 -3.091 22.329 1.00 63.06 294 ALA A N 1
ATOM 2358 C CA . ALA A 1 294 ? -21.461 -3.180 21.479 1.00 63.06 294 ALA A CA 1
ATOM 2359 C C . ALA A 1 294 ? -21.498 -4.429 20.576 1.00 63.06 294 ALA A C 1
ATOM 2361 O O . ALA A 1 294 ? -22.518 -4.681 19.939 1.00 63.06 294 ALA A O 1
ATOM 2362 N N . LEU A 1 295 ? -20.403 -5.195 20.502 1.00 56.56 295 LEU A N 1
ATOM 2363 C CA . LEU A 1 295 ? -20.251 -6.366 19.622 1.00 56.56 295 LEU A CA 1
ATOM 2364 C C . LEU A 1 295 ? -20.335 -7.718 20.364 1.00 56.56 295 LEU A C 1
ATOM 2366 O O . LEU A 1 295 ? -19.961 -8.744 19.793 1.00 56.56 295 LEU A O 1
ATOM 2370 N N . LEU A 1 296 ? -20.815 -7.715 21.615 1.00 43.69 296 LEU A N 1
ATOM 2371 C CA . LEU A 1 296 ? -21.098 -8.909 22.426 1.00 43.69 296 LEU A CA 1
ATOM 2372 C C . LEU A 1 296 ? -22.580 -9.298 22.380 1.00 43.69 296 LEU A C 1
ATOM 2374 O O . LEU A 1 296 ? -23.434 -8.393 22.515 1.00 43.69 296 LEU A O 1
#

Radius of gyration: 23.97 Å; Cα contacts (8 Å, |Δi|>4): 290; chains: 1; bounding box: 55×52×65 Å

Secondary structure (DSSP, 8-state):
------------SSTT--SHHHHHHHHHHH-HHHHHHHHHHHTSPPHHHHHHHHHHHHHHHHTT-HHHHHHHHHHHH--SHHHHHHHHHHHHHHHHHTT----HHHHHHIIIIIS-TT--HHHHHHHHHHHHHHHHHHHHHTS---HHHHHHHHHHHH-TTS-HHHHHHHHHHHHHHS---THHHHHHHT----TT--S-----HHHHHHHT---PPEEETTSTTHHHHHHHHHHHHSEEEEEE-GGGGGGHHHHHHHHHHS-EEETTEEE-PEEEEEEEETTEEEEEEE-GGG--

Sequence (296 aa):
LNDEVLDVWLTESEPGGCGIITRMEDVFHQDPVSVLNLFMRSFAVSDYEQIDYNLFEMLSRLSSSSELQEALNAIRQASSHLQRRQANAHLRALLKAQGFALSHSFMSVLHTRVLRPGSQASHDAQMLAYLNAWRELEDKAGYEIALNIFAHTQATQELPDASVIKVFERFCKIQGMLWQRGNAIRRSVLSYYNPFKSGNNLTERLLLSSLFQQTACSISISESDWLAQLHHAITQHGFAELHIPREARHRIVEVISLVQVTPIEYFGLHLYPRESAVDYQDGNLVLRFELAEALL

pLDDT: mean 88.86, std 8.71, range [43.69, 97.94]

Foldseek 3Di:
DPPPDDDDDDDDPDPPPPCPVVVVVVVCVVFVPLVVLVVLVLLDDDPLQCLQVLLLVLLVCVVVDPQLLVLLVQCQPDPDPVSNVVSVVSNVVVVVLVLDDDDPVNVVLCCQAQSDHPHDNVSSVVLNVLSVVLVVVCVVVVHHDWLLRSLLVVLCVVPVPDDPVSSVVSSVNSSSNHRTHDQVVQQVSVDDDDPPDDDDDRDHSVVVSVVVPDDAAEFEPVDPCRLVVQLVRCLVPQKHKYKAASVRVVCPVVVQVVQQPAFRQHPNDTFGWDFSDWDADPSIIITMTGTSVNPD

Solvent-accessible surface area (backbone atoms only — not comparable to full-atom values): 17305 Å² total; per-residue (Å²): 128,81,86,80,79,83,88,80,86,87,81,76,92,55,90,87,62,89,49,60,65,60,52,50,50,53,49,37,73,74,39,48,64,60,52,50,51,51,57,53,55,74,36,48,89,48,76,70,60,47,37,48,55,53,50,49,54,54,51,67,44,38,88,81,26,68,69,60,46,50,33,55,48,42,44,68,66,37,86,44,73,66,48,34,51,51,27,48,52,49,38,53,51,48,40,45,76,69,42,50,83,84,45,72,67,46,56,50,48,43,46,65,39,65,62,26,90,90,50,51,74,68,53,52,53,51,50,44,52,51,54,50,53,50,50,56,48,26,68,73,66,74,49,88,70,53,55,70,60,52,21,44,52,52,23,39,71,78,36,77,86,54,55,71,67,59,33,49,56,42,17,54,53,47,46,61,56,50,73,66,57,62,65,71,50,47,26,60,74,67,59,75,91,54,98,88,55,93,68,87,82,83,46,60,36,69,67,56,39,62,78,67,63,73,88,60,56,74,41,46,71,85,46,96,57,34,68,61,52,46,47,52,37,24,75,75,66,21,30,24,30,40,38,36,50,61,90,51,54,88,43,51,66,59,51,55,51,51,46,58,73,46,63,40,82,54,98,89,38,80,41,62,47,42,80,77,46,79,47,77,55,98,50,22,40,36,39,28,38,31,38,86,81,60,77,115

Mean predicted aligned error: 7.26 Å